Protein AF-0000000079922379 (afdb_homodimer)

Radius of gyration: 18.5 Å; Cα contacts (8 Å, |Δi|>4): 589; chains: 2; bounding box: 54×48×38 Å

Organism: NCBI:txid1123349

pLDDT: mean 88.27, std 16.01, range [45.06, 98.75]

Solvent-accessible surface area (backbone atoms only — not comparable to full-atom values): 14359 Å² total; per-residue (Å²): 123,46,80,43,69,42,80,42,67,69,64,50,51,76,78,48,62,38,62,43,98,82,68,41,60,33,65,49,88,68,63,52,48,42,53,56,48,48,51,21,48,48,46,13,50,45,44,50,73,76,46,84,70,80,59,58,59,72,42,20,34,31,39,38,39,36,20,26,52,52,89,82,67,73,52,61,70,43,32,52,58,42,53,41,52,4,48,28,69,45,50,46,32,89,46,53,68,28,47,37,37,38,37,39,40,73,46,76,28,64,88,65,23,18,32,36,40,36,43,32,41,46,89,46,31,46,76,49,73,47,80,42,74,47,128,122,46,80,41,71,42,82,42,68,68,63,50,53,75,79,49,62,37,62,44,98,82,68,42,60,35,65,50,86,68,63,52,50,42,54,56,46,48,51,23,48,50,46,12,50,44,44,50,72,76,47,84,70,80,58,59,58,72,42,21,34,30,40,39,39,34,20,26,53,52,89,82,68,70,51,61,70,43,32,51,59,43,52,42,51,3,48,28,68,45,50,47,33,89,45,53,67,28,48,37,39,39,37,39,40,74,46,77,28,63,88,66,23,18,32,36,39,36,42,32,41,46,88,46,30,43,76,48,73,47,80,41,76,47,129

Structure (mmCIF, N/CA/C/O backbone):
data_AF-0000000079922379-model_v1
#
loop_
_entity.id
_entity.type
_entity.pdbx_description
1 polymer 'Endodeoxyribonuclease RusA'
#
loop_
_atom_site.group_PDB
_atom_site.id
_atom_site.type_symbol
_atom_site.label_atom_id
_atom_site.label_alt_id
_atom_site.label_comp_id
_atom_site.label_asym_id
_atom_site.label_entity_id
_atom_site.label_seq_id
_atom_site.pdbx_PDB_ins_code
_atom_site.Cartn_x
_atom_site.Cartn_y
_atom_site.Cartn_z
_atom_site.occupancy
_atom_site.B_iso_or_equiv
_atom_site.auth_seq_id
_atom_site.auth_comp_id
_atom_site.auth_asym_id
_atom_site.auth_atom_id
_atom_site.pdbx_PDB_model_num
ATOM 1 N N . MET A 1 1 ? -11.711 -14.898 -9.094 1 85.44 1 MET A N 1
ATOM 2 C CA . MET A 1 1 ? -11.156 -14.633 -7.77 1 85.44 1 MET A CA 1
ATOM 3 C C . MET A 1 1 ? -10.055 -15.633 -7.434 1 85.44 1 MET A C 1
ATOM 5 O O . MET A 1 1 ? -10.203 -16.828 -7.676 1 85.44 1 MET A O 1
ATOM 9 N N . ILE A 1 2 ? -8.906 -15.133 -7.031 1 93.06 2 ILE A N 1
ATOM 10 C CA . ILE A 1 2 ? -7.797 -15.984 -6.613 1 93.06 2 ILE A CA 1
ATOM 11 C C . ILE A 1 2 ? -7.363 -15.609 -5.195 1 93.06 2 ILE A C 1
ATOM 13 O O . ILE A 1 2 ? -7.156 -14.43 -4.895 1 93.06 2 ILE A O 1
ATOM 17 N N . ILE A 1 3 ? -7.348 -16.656 -4.363 1 96.06 3 ILE A N 1
ATOM 18 C CA . ILE A 1 3 ? -6.832 -16.484 -3.012 1 96.06 3 ILE A CA 1
ATOM 19 C C . ILE A 1 3 ? -5.598 -17.359 -2.807 1 96.06 3 ILE A C 1
ATOM 21 O O . ILE A 1 3 ? -5.652 -18.578 -3.004 1 96.06 3 ILE A O 1
ATOM 25 N N . ILE A 1 4 ? -4.535 -16.75 -2.484 1 97.94 4 ILE A N 1
ATOM 26 C CA . ILE A 1 4 ? -3.256 -17.438 -2.324 1 97.94 4 ILE A CA 1
ATOM 27 C C . ILE A 1 4 ? -2.721 -17.203 -0.913 1 97.94 4 ILE A C 1
ATOM 29 O O . ILE A 1 4 ? -2.801 -16.094 -0.383 1 97.94 4 ILE A O 1
ATOM 33 N N . THR A 1 5 ? -2.164 -18.234 -0.337 1 98.44 5 THR A N 1
ATOM 34 C CA . THR A 1 5 ? -1.525 -18.109 0.969 1 98.44 5 THR A CA 1
ATOM 35 C C . THR A 1 5 ? -0.041 -18.453 0.876 1 98.44 5 THR A C 1
ATOM 37 O O . THR A 1 5 ? 0.333 -19.484 0.307 1 98.44 5 THR A O 1
ATOM 40 N N . ILE A 1 6 ? 0.784 -17.594 1.335 1 98.19 6 ILE A N 1
ATOM 41 C CA . ILE A 1 6 ? 2.225 -17.797 1.414 1 98.19 6 ILE A CA 1
ATOM 42 C C . ILE A 1 6 ? 2.646 -17.953 2.875 1 98.19 6 ILE A C 1
ATOM 44 O O . ILE A 1 6 ? 2.627 -16.969 3.631 1 98.19 6 ILE A O 1
ATOM 48 N N . PRO A 1 7 ? 3.074 -19.125 3.27 1 97.94 7 PRO A N 1
ATOM 49 C CA . PRO A 1 7 ? 3.459 -19.297 4.672 1 97.94 7 PRO A CA 1
ATOM 50 C C . PRO A 1 7 ? 4.734 -18.531 5.031 1 97.94 7 PRO A C 1
ATOM 52 O O . PRO A 1 7 ? 5.574 -18.281 4.164 1 97.94 7 PRO A O 1
ATOM 55 N N . GLY A 1 8 ? 4.855 -18.188 6.316 1 96.38 8 GLY A N 1
ATOM 56 C CA . GLY A 1 8 ? 6.059 -17.531 6.82 1 96.38 8 GLY A CA 1
ATOM 57 C C . GLY A 1 8 ? 5.859 -16.062 7.121 1 96.38 8 GLY A C 1
ATOM 58 O O . GLY A 1 8 ? 4.887 -15.461 6.672 1 96.38 8 GLY A O 1
ATOM 59 N N . ARG A 1 9 ? 6.777 -15.516 7.793 1 94.62 9 ARG A N 1
ATOM 60 C CA . ARG A 1 9 ? 6.727 -14.109 8.188 1 94.62 9 ARG A CA 1
ATOM 61 C C . ARG A 1 9 ? 6.777 -13.195 6.965 1 94.62 9 ARG A C 1
ATOM 63 O O . ARG A 1 9 ? 7.625 -13.375 6.086 1 94.62 9 ARG A O 1
ATOM 70 N N . PRO A 1 10 ? 5.832 -12.281 6.805 1 94.88 10 PRO A N 1
ATOM 71 C CA . PRO A 1 10 ? 5.965 -11.281 5.742 1 94.88 10 PRO A CA 1
ATOM 72 C C . PRO A 1 10 ? 7.312 -10.562 5.773 1 94.88 10 PRO A C 1
ATOM 74 O O . PRO A 1 10 ? 7.801 -10.203 6.848 1 94.88 10 PRO A O 1
ATOM 77 N N . ILE A 1 11 ? 7.906 -10.305 4.605 1 89.06 11 ILE A N 1
ATOM 78 C CA . ILE A 1 11 ? 9.242 -9.719 4.512 1 89.06 11 ILE A CA 1
ATOM 79 C C . ILE A 1 11 ? 9.18 -8.438 3.688 1 89.06 11 ILE A C 1
ATOM 81 O O . ILE A 1 11 ? 8.562 -8.398 2.623 1 89.06 11 ILE A O 1
ATOM 85 N N . SER A 1 12 ? 9.758 -7.32 4.234 1 83.62 12 SER A N 1
ATOM 86 C CA . SER A 1 12 ? 9.828 -6.047 3.521 1 83.62 12 SER A CA 1
ATOM 87 C C . SER A 1 12 ? 11.125 -5.922 2.734 1 83.62 12 SER A C 1
ATOM 89 O O . SER A 1 12 ? 12.109 -6.602 3.037 1 83.62 12 SER A O 1
ATOM 91 N N . LYS A 1 13 ? 11.102 -4.996 1.628 1 68.06 13 LYS A N 1
ATOM 92 C CA . LYS A 1 13 ? 12.281 -4.734 0.803 1 68.06 13 LYS A CA 1
ATOM 93 C C . LYS A 1 13 ? 13.391 -4.086 1.622 1 68.06 13 LYS A C 1
ATOM 95 O O . LYS A 1 13 ? 14.578 -4.332 1.376 1 68.06 13 LYS A O 1
ATOM 100 N N . SER A 1 14 ? 13.047 -3.076 2.42 1 57.06 14 SER A N 1
ATOM 101 C CA . SER A 1 14 ? 14.07 -2.311 3.117 1 57.06 14 SER A CA 1
ATOM 102 C C . SER A 1 14 ? 15.008 -3.225 3.895 1 57.06 14 SER A C 1
ATOM 104 O O . SER A 1 14 ? 16.156 -2.854 4.18 1 57.06 14 SER A O 1
ATOM 106 N N . ASN A 1 15 ? 14.516 -4.289 4.129 1 52.44 15 ASN A N 1
ATOM 107 C CA . ASN A 1 15 ? 15.375 -5.18 4.906 1 52.44 15 ASN A CA 1
ATOM 108 C C . ASN A 1 15 ? 16.516 -5.734 4.066 1 52.44 15 ASN A C 1
ATOM 110 O O . ASN A 1 15 ? 17.422 -6.387 4.59 1 52.44 15 ASN A O 1
ATOM 114 N N . PHE A 1 16 ? 16.547 -5.152 2.787 1 50.91 16 PHE A N 1
ATOM 115 C CA . PHE A 1 16 ? 17.578 -5.77 1.948 1 50.91 16 PHE A CA 1
ATOM 116 C C . PHE A 1 16 ? 18.625 -4.746 1.533 1 50.91 16 PHE A C 1
ATOM 118 O O . PHE A 1 16 ? 19.453 -5.023 0.671 1 50.91 16 PHE A O 1
ATOM 125 N N . LYS A 1 17 ? 18.484 -3.551 2.098 1 51.81 17 LYS A N 1
ATOM 126 C CA . LYS A 1 17 ? 19.438 -2.52 1.7 1 51.81 17 LYS A CA 1
ATOM 127 C C . LYS A 1 17 ? 20.75 -2.664 2.463 1 51.81 17 LYS A C 1
ATOM 129 O O . LYS A 1 17 ? 20.766 -3.082 3.623 1 51.81 17 LYS A O 1
ATOM 134 N N . LEU A 1 18 ? 21.859 -2.588 1.594 1 53.34 18 LEU A N 1
ATOM 135 C CA . LEU A 1 18 ? 23.203 -2.553 2.158 1 53.34 18 LEU A CA 1
ATOM 136 C C . LEU A 1 18 ? 23.719 -1.123 2.227 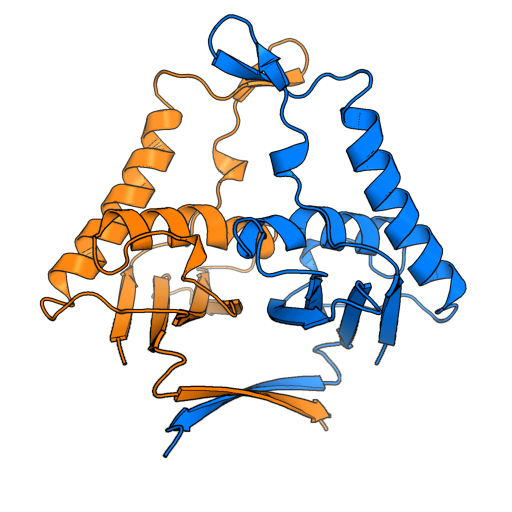1 53.34 18 LEU A C 1
ATOM 138 O O . LEU A 1 18 ? 23.344 -0.281 1.408 1 53.34 18 LEU A O 1
ATOM 142 N N . TYR A 1 19 ? 24.109 -0.715 3.338 1 54.62 19 TYR A N 1
ATOM 143 C CA . TYR A 1 19 ? 24.688 0.615 3.484 1 54.62 19 TYR A CA 1
ATOM 144 C C . TYR A 1 19 ? 26.203 0.569 3.324 1 54.62 19 TYR A C 1
ATOM 146 O O . TYR A 1 19 ? 26.859 -0.347 3.824 1 54.62 19 TYR A O 1
ATOM 154 N N . ASN A 1 20 ? 26.688 1.38 2.352 1 53.19 20 ASN A N 1
ATOM 155 C CA . ASN A 1 20 ? 28.125 1.462 2.238 1 53.19 20 ASN A CA 1
ATOM 156 C C . ASN A 1 20 ? 28.75 2.227 3.408 1 53.19 20 ASN A C 1
ATOM 158 O O . ASN A 1 20 ? 28.016 2.721 4.277 1 53.19 20 ASN A O 1
ATOM 162 N N . ILE A 1 21 ? 30.062 2.148 3.354 1 57.81 21 ILE A N 1
ATOM 163 C CA . ILE A 1 21 ? 30.844 2.719 4.441 1 57.81 21 ILE A CA 1
ATOM 164 C C . ILE A 1 21 ? 30.469 4.184 4.645 1 57.81 21 ILE A C 1
ATOM 166 O O . ILE A 1 21 ? 30.734 4.762 5.699 1 57.81 21 ILE A O 1
ATOM 170 N N . HIS A 1 22 ? 29.953 4.754 3.676 1 59.03 22 HIS A N 1
ATOM 171 C CA . HIS A 1 22 ? 29.625 6.172 3.787 1 59.03 22 HIS A CA 1
ATOM 172 C C . HIS A 1 22 ? 28.156 6.379 4.117 1 59.03 22 HIS A C 1
ATOM 174 O O . HIS A 1 22 ? 27.641 7.5 4.039 1 59.03 22 HIS A O 1
ATOM 180 N N . GLY A 1 23 ? 27.5 5.328 4.43 1 55.25 23 GLY A N 1
ATOM 181 C CA . GLY A 1 23 ? 26.125 5.418 4.898 1 55.25 23 GLY A CA 1
ATOM 182 C C . GLY A 1 23 ? 25.109 5.5 3.773 1 55.25 23 GLY A C 1
ATOM 183 O O . GLY A 1 23 ? 23.953 5.832 4 1 55.25 23 GLY A O 1
ATOM 184 N N . GLN A 1 24 ? 25.672 5.41 2.621 1 54.94 24 GLN A N 1
ATOM 185 C CA . GLN A 1 24 ? 24.797 5.422 1.462 1 54.94 24 GLN A CA 1
ATOM 186 C C . GLN A 1 24 ? 24.219 4.031 1.202 1 54.94 24 GLN A C 1
ATOM 188 O O . GLN A 1 24 ? 24.938 3.033 1.268 1 54.94 24 GLN A O 1
ATOM 193 N N . ALA A 1 25 ? 22.938 4.008 1.115 1 52.94 25 ALA A N 1
ATOM 194 C CA . ALA A 1 25 ? 22.281 2.73 0.851 1 52.94 25 ALA A CA 1
ATOM 195 C C . ALA A 1 25 ? 22.594 2.232 -0.558 1 52.94 25 ALA A C 1
ATOM 197 O O . ALA A 1 25 ? 22.594 3.014 -1.513 1 52.94 25 ALA A O 1
ATOM 198 N N . TRP A 1 26 ? 23.344 1.095 -0.75 1 53.62 26 TRP A N 1
ATOM 199 C CA . TRP A 1 26 ? 23.578 0.477 -2.049 1 53.62 26 TRP A CA 1
ATOM 200 C C . TRP A 1 26 ? 23.031 -0.947 -2.088 1 53.62 26 TRP A C 1
ATOM 202 O O . TRP A 1 26 ? 22.906 -1.598 -1.047 1 53.62 26 TRP A O 1
ATOM 212 N N . MET A 1 27 ? 22.297 -1.32 -3.166 1 52.41 27 MET A N 1
ATOM 213 C CA . MET A 1 27 ? 21.859 -2.697 -3.385 1 52.41 27 MET A CA 1
ATOM 214 C C . MET A 1 27 ? 22.922 -3.488 -4.145 1 52.41 27 MET A C 1
ATOM 216 O O . MET A 1 27 ? 23.281 -3.137 -5.27 1 52.41 27 MET A O 1
ATOM 220 N N . PRO A 1 28 ? 23.656 -4.34 -3.395 1 47.47 28 PRO A N 1
ATOM 221 C CA . PRO A 1 28 ? 24.672 -5.125 -4.102 1 47.47 28 PRO A CA 1
ATOM 222 C C . PRO A 1 28 ? 24.078 -5.984 -5.219 1 47.47 28 PRO A C 1
ATOM 224 O O . PRO A 1 28 ? 22.938 -6.441 -5.113 1 47.47 28 PRO A O 1
ATOM 227 N N . LYS A 1 29 ? 24.719 -5.859 -6.316 1 49.56 29 LYS A N 1
ATOM 228 C CA . LYS A 1 29 ? 24.359 -6.723 -7.438 1 49.56 29 LYS A CA 1
ATOM 229 C C . LYS A 1 29 ? 24.359 -8.195 -7.023 1 49.56 29 LYS A C 1
ATOM 231 O O . LYS A 1 29 ? 23.562 -8.984 -7.523 1 49.56 29 LYS A O 1
ATOM 236 N N . GLN A 1 30 ? 25.422 -8.453 -6.082 1 45.06 30 GLN A N 1
ATOM 237 C CA . GLN A 1 30 ? 25.656 -9.844 -5.691 1 45.06 30 GLN A CA 1
ATOM 238 C C . GLN A 1 30 ? 25.25 -10.078 -4.238 1 45.06 30 GLN A C 1
ATOM 240 O O . GLN A 1 30 ? 25.297 -9.164 -3.42 1 45.06 30 GLN A O 1
ATOM 245 N N . GLY A 1 31 ? 24.469 -11.125 -3.777 1 48.62 31 GLY A N 1
ATOM 246 C CA . GLY A 1 31 ? 24.109 -11.719 -2.5 1 48.62 31 GLY A CA 1
ATOM 247 C C . GLY A 1 31 ? 22.734 -11.281 -2.012 1 48.62 31 GLY A C 1
ATOM 248 O O . GLY A 1 31 ? 21.875 -12.117 -1.754 1 48.62 31 GLY A O 1
ATOM 249 N N . LYS A 1 32 ? 22.703 -9.984 -1.359 1 49.69 32 LYS A N 1
ATOM 250 C CA . LYS A 1 32 ? 21.422 -9.547 -0.812 1 49.69 32 LYS A CA 1
ATOM 251 C C . LYS A 1 32 ? 20.344 -9.484 -1.898 1 49.69 32 LYS A C 1
ATOM 253 O O . LYS A 1 32 ? 19.188 -9.805 -1.647 1 49.69 32 LYS A O 1
ATOM 258 N N . HIS A 1 33 ? 20.766 -9.055 -3.109 1 56.34 33 HIS A N 1
ATOM 259 C CA . HIS A 1 33 ? 19.938 -9.242 -4.297 1 56.34 33 HIS A CA 1
ATOM 260 C C . HIS A 1 33 ? 19.406 -10.672 -4.367 1 56.34 33 HIS A C 1
ATOM 262 O O . HIS A 1 33 ? 18.297 -10.898 -4.867 1 56.34 33 HIS A O 1
ATOM 268 N N . SER A 1 34 ? 20.125 -11.422 -3.438 1 66 34 SER A N 1
ATOM 269 C CA . SER A 1 34 ? 19.75 -12.836 -3.512 1 66 34 SER A CA 1
ATOM 270 C C . SER A 1 34 ? 18.516 -13.133 -2.668 1 66 34 SER A C 1
ATOM 272 O O . SER A 1 34 ? 17.641 -13.867 -3.096 1 66 34 SER A O 1
ATOM 274 N N . LYS A 1 35 ? 18.453 -12.359 -1.507 1 74.31 35 LYS A N 1
ATOM 275 C CA . LYS A 1 35 ? 17.328 -12.688 -0.638 1 74.31 35 LYS A CA 1
ATOM 276 C C . LYS A 1 35 ? 16.016 -12.133 -1.196 1 74.31 35 LYS A C 1
ATOM 278 O O . LYS A 1 35 ? 14.977 -12.789 -1.11 1 74.31 35 LYS A O 1
ATOM 283 N N . TYR A 1 36 ? 16.141 -10.984 -1.764 1 77.5 36 TYR A N 1
ATOM 284 C CA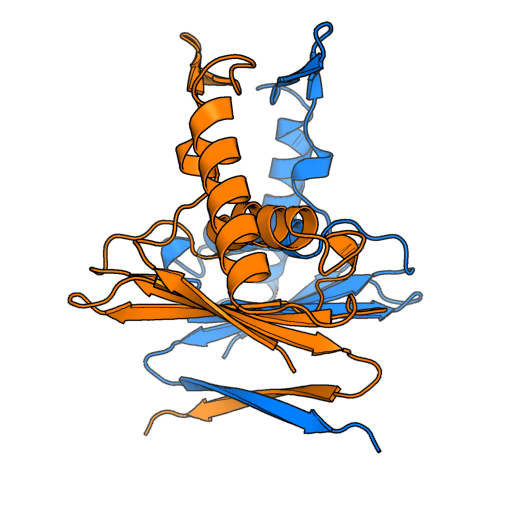 . TYR A 1 36 ? 14.969 -10.383 -2.4 1 77.5 36 TYR A CA 1
ATOM 285 C C . TYR A 1 36 ? 14.477 -11.25 -3.553 1 77.5 36 TYR A C 1
ATOM 287 O O . TYR A 1 36 ? 13.281 -11.547 -3.648 1 77.5 36 TYR A O 1
ATOM 295 N N . ILE A 1 37 ? 15.422 -11.672 -4.238 1 81.81 37 ILE A N 1
ATOM 296 C CA . ILE A 1 37 ? 15.086 -12.508 -5.387 1 81.81 37 ILE A CA 1
ATOM 297 C C . ILE A 1 37 ? 14.5 -13.836 -4.906 1 81.81 37 ILE A C 1
ATOM 299 O O . ILE A 1 37 ? 13.539 -14.336 -5.484 1 81.81 37 ILE A O 1
ATOM 303 N N . ALA A 1 38 ? 15.062 -14.297 -3.859 1 87.44 38 ALA A N 1
ATOM 304 C CA . ALA A 1 38 ? 14.57 -15.555 -3.309 1 87.44 38 ALA A CA 1
ATOM 305 C C . ALA A 1 38 ? 13.133 -15.406 -2.811 1 87.44 38 ALA A C 1
ATOM 307 O O . ALA A 1 38 ? 12.305 -16.297 -3.008 1 87.44 38 ALA A O 1
ATOM 308 N N . TYR A 1 39 ? 12.844 -14.289 -2.191 1 90.12 39 TYR A N 1
ATOM 309 C CA . TYR A 1 39 ? 11.5 -14.055 -1.67 1 90.12 39 TYR A CA 1
ATOM 310 C C . TYR A 1 39 ? 10.5 -13.898 -2.805 1 90.12 39 TYR A C 1
ATOM 312 O O . TYR A 1 39 ? 9.406 -14.469 -2.758 1 90.12 39 TYR A O 1
ATOM 320 N N . GLU A 1 40 ? 10.891 -13.203 -3.785 1 90.69 40 GLU A N 1
ATOM 321 C CA . GLU A 1 40 ? 10.055 -13.055 -4.973 1 90.69 40 GLU A CA 1
ATOM 322 C C . GLU A 1 40 ? 9.766 -14.406 -5.613 1 90.69 40 GLU A C 1
ATOM 324 O O . GLU A 1 40 ? 8.625 -14.695 -5.988 1 90.69 40 GLU A O 1
ATOM 329 N N . ASN A 1 41 ? 10.789 -15.203 -5.691 1 93.69 41 ASN A N 1
ATOM 330 C CA . ASN A 1 41 ? 10.625 -16.531 -6.27 1 93.69 41 ASN A CA 1
ATOM 331 C C . ASN A 1 41 ? 9.727 -17.422 -5.41 1 93.69 41 ASN A C 1
ATOM 333 O O . ASN A 1 41 ? 8.93 -18.203 -5.934 1 93.69 41 ASN A O 1
ATOM 337 N N . MET A 1 42 ? 9.914 -17.25 -4.164 1 95 42 MET A N 1
ATOM 338 C CA . MET A 1 42 ? 9.086 -18 -3.238 1 95 42 MET A CA 1
ATOM 339 C C . MET A 1 42 ? 7.609 -17.656 -3.422 1 95 42 MET A C 1
ATOM 341 O O . MET A 1 42 ? 6.77 -18.562 -3.543 1 95 42 MET A O 1
ATOM 345 N N . ILE A 1 43 ? 7.32 -16.422 -3.498 1 96.19 43 ILE A N 1
ATOM 346 C CA . ILE A 1 43 ? 5.949 -15.977 -3.699 1 96.19 43 ILE A CA 1
ATOM 347 C C . ILE A 1 43 ? 5.414 -16.516 -5.023 1 96.19 43 ILE A C 1
ATOM 349 O O . ILE A 1 43 ? 4.32 -17.094 -5.07 1 96.19 43 ILE A O 1
ATOM 353 N N . ALA A 1 44 ? 6.203 -16.359 -6.051 1 96.94 44 ALA A N 1
ATOM 354 C CA . ALA A 1 44 ? 5.805 -16.844 -7.363 1 96.94 44 ALA A CA 1
ATOM 355 C C . ALA A 1 44 ? 5.547 -18.359 -7.328 1 96.94 44 ALA A C 1
ATOM 357 O O . ALA A 1 44 ? 4.566 -18.828 -7.902 1 96.94 44 ALA A O 1
ATOM 358 N N . GLY A 1 45 ? 6.414 -19.078 -6.672 1 97.62 45 GLY A N 1
ATOM 359 C CA . GLY A 1 45 ? 6.258 -20.531 -6.562 1 97.62 45 GLY A CA 1
ATOM 360 C C . GLY A 1 45 ? 4.965 -20.938 -5.883 1 97.62 45 GLY A C 1
ATOM 361 O O . GLY A 1 45 ? 4.27 -21.844 -6.352 1 97.62 45 GLY A O 1
ATOM 362 N N . TYR A 1 46 ? 4.617 -20.297 -4.789 1 97.75 46 TYR A N 1
ATOM 363 C CA . TYR A 1 46 ? 3.385 -20.609 -4.078 1 97.75 46 TYR A CA 1
ATOM 364 C C . TYR A 1 46 ? 2.164 -20.281 -4.922 1 97.75 46 TYR A C 1
ATOM 366 O O . TYR A 1 46 ? 1.167 -21 -4.906 1 97.75 46 TYR A O 1
ATOM 374 N N . ILE A 1 47 ? 2.223 -19.188 -5.645 1 97.5 47 ILE A N 1
ATOM 375 C CA . ILE A 1 47 ? 1.115 -18.797 -6.512 1 97.5 47 ILE A CA 1
ATOM 376 C C . ILE A 1 47 ? 0.908 -19.859 -7.59 1 97.5 47 ILE A C 1
ATOM 378 O O . ILE A 1 47 ? -0.214 -20.328 -7.805 1 97.5 47 ILE A O 1
ATOM 382 N N . ASN A 1 48 ? 2.014 -20.297 -8.18 1 97.38 48 ASN A N 1
ATOM 383 C CA . ASN A 1 48 ? 1.921 -21.266 -9.266 1 97.38 48 ASN A CA 1
ATOM 384 C C . ASN A 1 48 ? 1.459 -22.625 -8.758 1 97.38 48 ASN A C 1
ATOM 386 O O . ASN A 1 48 ? 0.816 -23.391 -9.492 1 97.38 48 ASN A O 1
ATOM 390 N N . GLN A 1 49 ? 1.787 -22.938 -7.547 1 97.88 49 GLN A N 1
ATOM 391 C CA . GLN A 1 49 ? 1.336 -24.188 -6.945 1 97.88 49 GLN A CA 1
ATOM 392 C C . GLN A 1 49 ? -0.163 -24.141 -6.66 1 97.88 49 GLN A C 1
ATOM 394 O O . GLN A 1 49 ? -0.85 -25.156 -6.793 1 97.88 49 GLN A O 1
ATOM 399 N N . GLN A 1 50 ? -0.716 -23.016 -6.344 1 97.62 50 GLN A N 1
ATOM 400 C CA . GLN A 1 50 ? -2.08 -22.922 -5.832 1 97.62 50 GLN A CA 1
ATOM 401 C C . GLN A 1 50 ? -3.049 -22.484 -6.934 1 97.62 50 GLN A C 1
ATOM 403 O O . GLN A 1 50 ? -4.266 -22.625 -6.781 1 97.62 50 GLN A O 1
ATOM 408 N N . TYR A 1 51 ? -2.518 -21.984 -7.988 1 96.88 51 TYR A N 1
ATOM 409 C CA . TYR A 1 51 ? -3.359 -21.516 -9.086 1 96.88 51 TYR A CA 1
ATOM 410 C C . TYR A 1 51 ? -2.773 -21.922 -10.43 1 96.88 51 TYR A C 1
ATOM 412 O O . TYR A 1 51 ? -1.637 -21.562 -10.758 1 96.88 51 TYR A O 1
ATOM 420 N N . GLN A 1 52 ? -3.52 -22.562 -11.289 1 93.94 52 GLN A N 1
ATOM 421 C CA . GLN A 1 52 ? -3.074 -23.047 -12.594 1 93.94 52 GLN A CA 1
ATOM 422 C C . GLN A 1 52 ? -3.996 -22.547 -13.703 1 93.94 52 GLN A C 1
ATOM 424 O O . GLN A 1 52 ? -3.959 -23.062 -14.828 1 93.94 52 GLN A O 1
ATOM 429 N N . GLY A 1 53 ? -4.852 -21.625 -13.367 1 94.94 53 GLY A N 1
ATOM 430 C CA . GLY A 1 53 ? -5.77 -21.094 -14.359 1 94.94 53 GLY A CA 1
ATOM 431 C C . GLY A 1 53 ? -5.137 -20.031 -15.234 1 94.94 53 GLY A C 1
ATOM 432 O O . GLY A 1 53 ? -3.916 -19.859 -15.234 1 94.94 53 GLY A O 1
ATOM 433 N N . PRO A 1 54 ? -5.938 -19.422 -16.047 1 96 54 PRO A N 1
ATOM 434 C CA . PRO A 1 54 ? -5.43 -18.375 -16.938 1 96 54 PRO A CA 1
ATOM 435 C C . PRO A 1 54 ? -4.938 -17.141 -16.172 1 96 54 PRO A C 1
ATOM 437 O O . PRO A 1 54 ? -5.367 -16.906 -15.039 1 96 54 PRO A O 1
ATOM 440 N N . SER A 1 55 ? -4.066 -16.406 -16.797 1 96.88 55 SER A N 1
ATOM 441 C CA . SER A 1 55 ? -3.617 -15.141 -16.234 1 96.88 55 SER A CA 1
ATOM 442 C C . SER A 1 55 ? -4.77 -14.148 -16.109 1 96.88 55 SER A C 1
ATOM 444 O O . SER A 1 55 ? -5.758 -14.25 -16.844 1 96.88 55 SER A O 1
ATOM 446 N N . LEU A 1 56 ? -4.672 -13.312 -15.203 1 97.19 56 LEU A N 1
ATOM 447 C CA . LEU A 1 56 ? -5.668 -12.266 -14.984 1 97.19 56 LEU A CA 1
ATOM 448 C C . LEU A 1 56 ? -5.418 -11.078 -15.898 1 97.19 56 LEU A C 1
ATOM 450 O O . LEU A 1 56 ? -4.266 -10.766 -16.219 1 97.19 56 LEU A O 1
ATOM 454 N N . GLU A 1 57 ? -6.492 -10.469 -16.25 1 96.69 57 GLU A N 1
ATOM 455 C CA . GLU A 1 57 ? -6.387 -9.383 -17.219 1 96.69 57 GLU A CA 1
ATOM 456 C C . GLU A 1 57 ? -6.855 -8.062 -16.609 1 96.69 57 GLU A C 1
ATOM 458 O O . GLU A 1 57 ? -7.691 -8.047 -15.711 1 96.69 57 GLU A O 1
ATOM 463 N N . GLY A 1 58 ? -6.293 -6.891 -17.188 1 96.62 58 GLY A N 1
ATOM 464 C CA . GLY A 1 58 ? -6.711 -5.566 -16.766 1 96.62 58 GLY A CA 1
ATOM 465 C C . GLY A 1 58 ? -6.281 -5.23 -15.352 1 96.62 58 GLY A C 1
ATOM 466 O O . GLY A 1 58 ? -5.293 -5.766 -14.852 1 96.62 58 GLY A O 1
ATOM 467 N N . ASP A 1 59 ? -6.957 -4.254 -14.812 1 97.06 59 ASP A N 1
ATOM 468 C CA . ASP A 1 59 ? -6.699 -3.865 -13.43 1 97.06 59 ASP A CA 1
ATOM 469 C C . ASP A 1 59 ? -7.152 -4.953 -12.461 1 97.06 59 ASP A C 1
ATOM 471 O O . ASP A 1 59 ? -8.203 -5.566 -12.648 1 97.06 59 ASP A O 1
ATOM 475 N N . ILE A 1 60 ? -6.367 -5.156 -11.492 1 98.12 60 ILE A N 1
ATOM 476 C CA . ILE A 1 60 ? -6.613 -6.254 -10.562 1 98.12 60 ILE A CA 1
ATOM 477 C C . ILE A 1 60 ? -6.719 -5.711 -9.141 1 98.12 60 ILE A C 1
ATOM 479 O O . ILE A 1 60 ? -5.742 -5.199 -8.594 1 98.12 60 ILE A O 1
ATOM 483 N N . ILE A 1 61 ? -7.926 -5.816 -8.539 1 98.5 61 ILE A N 1
ATOM 484 C CA . ILE A 1 61 ? -8.078 -5.527 -7.117 1 98.5 61 ILE A CA 1
ATOM 485 C C . ILE A 1 61 ? -7.18 -6.457 -6.305 1 98.5 61 ILE A C 1
ATOM 487 O O . ILE A 1 61 ? -7.258 -7.68 -6.441 1 98.5 61 ILE A O 1
ATOM 491 N N . THR A 1 62 ? -6.328 -5.871 -5.52 1 98.56 62 THR A N 1
ATOM 492 C CA . THR A 1 62 ? -5.301 -6.621 -4.801 1 98.56 62 THR A CA 1
ATOM 493 C C . THR A 1 62 ? -5.434 -6.414 -3.295 1 98.56 62 THR A C 1
ATOM 495 O O . THR A 1 62 ? -5.207 -5.309 -2.793 1 98.56 62 THR A O 1
ATOM 498 N N . ILE A 1 63 ? -5.867 -7.461 -2.615 1 98.62 63 ILE A N 1
ATOM 499 C CA . ILE A 1 63 ? -5.957 -7.434 -1.159 1 98.62 63 ILE A CA 1
ATOM 500 C C . ILE A 1 63 ? -4.797 -8.219 -0.556 1 98.62 63 ILE A C 1
ATOM 502 O O . ILE A 1 63 ? -4.621 -9.406 -0.849 1 98.62 63 ILE A O 1
ATOM 506 N N . LEU A 1 64 ? -3.99 -7.566 0.184 1 98.56 64 LEU A N 1
ATOM 507 C CA . LEU A 1 64 ? -2.877 -8.188 0.892 1 98.56 64 LEU A CA 1
ATOM 508 C C . LEU A 1 64 ? -3.125 -8.195 2.396 1 98.56 64 LEU A C 1
ATOM 510 O O . LEU A 1 64 ? -3.27 -7.133 3.01 1 98.56 64 LEU A O 1
ATOM 514 N N . LYS A 1 65 ? -3.201 -9.32 2.939 1 98.62 65 LYS A N 1
ATOM 515 C CA . LYS A 1 65 ? -3.295 -9.492 4.387 1 98.62 65 LYS A CA 1
ATOM 516 C C . LYS A 1 65 ? -2.01 -10.086 4.953 1 98.62 65 LYS A C 1
ATOM 518 O O . LYS A 1 65 ? -1.646 -11.219 4.633 1 98.62 65 LYS A O 1
ATOM 523 N N . LEU A 1 66 ? -1.351 -9.344 5.75 1 98.44 66 LEU A N 1
ATOM 524 C CA . LEU A 1 66 ? -0.076 -9.75 6.328 1 98.44 66 LEU A CA 1
ATOM 525 C C . LEU A 1 66 ? -0.258 -10.203 7.773 1 98.44 66 LEU A C 1
ATOM 527 O O . LEU A 1 66 ? -0.714 -9.422 8.617 1 98.44 66 LEU A O 1
ATOM 531 N N . TYR A 1 67 ? 0.015 -11.406 8.07 1 98.56 67 TYR A N 1
ATOM 532 C CA . TYR A 1 67 ? -0.053 -11.969 9.414 1 98.56 67 TYR A CA 1
ATOM 533 C C . TYR A 1 67 ? 1.34 -12.117 10.016 1 98.56 67 TYR A C 1
ATOM 535 O O . TYR A 1 67 ? 2.107 -12.992 9.617 1 98.56 67 TYR A O 1
ATOM 543 N N . PHE A 1 68 ? 1.628 -11.305 11.008 1 97.94 68 PHE A N 1
ATOM 544 C CA . PHE A 1 68 ? 2.939 -11.281 11.641 1 97.94 68 PHE A CA 1
ATOM 545 C C . PHE A 1 68 ? 2.947 -12.156 12.891 1 97.94 68 PHE A C 1
ATOM 547 O O . PHE A 1 68 ? 1.908 -12.336 13.531 1 97.94 68 PHE A O 1
ATOM 554 N N . PRO A 1 69 ? 4.086 -12.734 13.281 1 97.5 69 PRO A N 1
ATOM 555 C CA . PRO A 1 69 ? 4.152 -13.555 14.492 1 97.5 69 PRO A CA 1
ATOM 556 C C . PRO A 1 69 ? 4.09 -12.727 15.773 1 97.5 69 PRO A C 1
ATOM 558 O O . PRO A 1 69 ? 3.775 -13.258 16.844 1 97.5 69 PRO A O 1
ATOM 561 N N . ASN A 1 70 ? 4.484 -11.438 15.68 1 95.62 70 ASN A N 1
ATOM 562 C CA . ASN A 1 70 ? 4.438 -10.508 16.797 1 95.62 70 ASN A CA 1
ATOM 563 C C . ASN A 1 70 ? 4.297 -9.062 16.328 1 95.62 70 ASN A C 1
ATOM 565 O O . ASN A 1 70 ? 4.227 -8.805 15.125 1 95.62 70 ASN A O 1
ATOM 569 N N . LYS A 1 71 ? 4.273 -8.172 17.234 1 91.31 71 LYS A N 1
ATOM 570 C CA . LYS A 1 71 ? 3.98 -6.773 16.938 1 91.31 71 LYS A CA 1
ATOM 571 C C . LYS A 1 71 ? 5.207 -6.066 16.359 1 91.31 71 LYS A C 1
ATOM 573 O O . LYS A 1 71 ? 5.141 -4.891 16 1 91.31 71 LYS A O 1
ATOM 578 N N . ARG A 1 72 ? 6.285 -6.828 16.344 1 89.81 72 ARG A N 1
ATOM 579 C CA . ARG A 1 72 ? 7.492 -6.242 15.773 1 89.81 72 ARG A CA 1
ATOM 580 C C . ARG A 1 72 ? 7.453 -6.289 14.25 1 89.81 72 ARG A C 1
ATOM 582 O O . ARG A 1 72 ? 7.77 -7.316 13.648 1 89.81 72 ARG A O 1
ATOM 589 N N . MET A 1 73 ? 7.008 -5.309 13.625 1 88.06 73 MET A N 1
ATOM 590 C CA . MET A 1 73 ? 6.938 -5.223 12.172 1 88.06 73 MET A CA 1
ATOM 591 C C . MET A 1 73 ? 7.422 -3.861 11.68 1 88.06 73 MET A C 1
ATOM 593 O O . MET A 1 73 ? 7.496 -2.908 12.453 1 88.06 73 MET A O 1
ATOM 597 N N . GLY A 1 74 ? 7.895 -3.82 10.461 1 85.31 74 GLY A N 1
ATOM 598 C CA . GLY A 1 74 ? 8.289 -2.57 9.828 1 85.31 74 GLY A CA 1
ATOM 599 C C . GLY A 1 74 ? 7.113 -1.743 9.352 1 85.31 74 GLY A C 1
ATOM 600 O O . GLY A 1 74 ? 5.969 -2.006 9.727 1 85.31 74 GLY A O 1
ATOM 601 N N . ASP A 1 75 ? 7.445 -0.72 8.594 1 87.94 75 ASP A N 1
ATOM 602 C CA . ASP A 1 75 ? 6.414 0.095 7.957 1 87.94 75 ASP A CA 1
ATOM 603 C C . ASP A 1 75 ? 5.57 -0.738 6.996 1 87.94 75 ASP A C 1
ATOM 605 O O . ASP A 1 75 ? 6.105 -1.407 6.113 1 87.94 75 ASP A O 1
ATOM 609 N N . LEU A 1 76 ? 4.297 -0.681 7.281 1 93.56 76 LEU A N 1
ATOM 610 C CA . LEU A 1 76 ? 3.412 -1.589 6.559 1 93.56 76 LEU A CA 1
ATOM 611 C C . LEU A 1 76 ? 3.518 -1.367 5.055 1 93.56 76 LEU A C 1
ATOM 613 O O . LEU A 1 76 ? 3.449 -2.32 4.277 1 93.56 76 LEU A O 1
ATOM 617 N N . HIS A 1 77 ? 3.705 -0.136 4.609 1 90.62 77 HIS A N 1
ATOM 618 C CA . HIS A 1 77 ? 3.699 0.199 3.189 1 90.62 77 HIS A CA 1
ATOM 619 C C . HIS A 1 77 ? 4.941 -0.338 2.492 1 90.62 77 HIS A C 1
ATOM 621 O O . HIS A 1 77 ? 5.027 -0.314 1.262 1 90.62 77 HIS A O 1
ATOM 627 N N . ASN A 1 78 ? 5.918 -0.95 3.17 1 87.19 78 ASN A N 1
ATOM 628 C CA . ASN A 1 78 ? 7.145 -1.491 2.592 1 87.19 78 ASN A CA 1
ATOM 629 C C . ASN A 1 78 ? 6.965 -2.939 2.15 1 87.19 78 ASN A C 1
ATOM 631 O O . ASN A 1 78 ? 7.801 -3.48 1.427 1 87.19 78 ASN A O 1
ATOM 635 N N . TYR A 1 79 ? 5.934 -3.553 2.482 1 92.5 79 TYR A N 1
ATOM 636 C CA . TYR A 1 79 ? 5.773 -4.984 2.26 1 92.5 79 TYR A CA 1
ATOM 637 C C . TYR A 1 79 ? 5.207 -5.262 0.871 1 92.5 79 TYR A C 1
ATOM 639 O O . TYR A 1 79 ? 5.605 -6.223 0.211 1 92.5 79 TYR A O 1
ATOM 647 N N . PRO A 1 80 ? 4.348 -4.398 0.298 1 94.19 80 PRO A N 1
ATOM 648 C CA . PRO A 1 80 ? 3.748 -4.719 -1 1 94.19 80 PRO A CA 1
ATOM 649 C C . PRO A 1 80 ? 4.781 -4.82 -2.119 1 94.19 80 PRO A C 1
ATOM 651 O O . PRO A 1 80 ? 4.586 -5.57 -3.078 1 94.19 80 PRO A O 1
ATOM 654 N N . LYS A 1 81 ? 5.859 -4.164 -2.057 1 86.5 81 LYS A N 1
ATOM 655 C CA . LYS A 1 81 ? 6.781 -4.129 -3.189 1 86.5 81 LYS A CA 1
ATOM 656 C C . LYS A 1 81 ? 7.258 -5.535 -3.551 1 86.5 81 LYS A C 1
ATOM 658 O O . LYS A 1 81 ? 7.086 -5.98 -4.688 1 86.5 81 LYS A O 1
ATOM 663 N N . SER A 1 82 ? 7.809 -6.25 -2.584 1 87.5 82 SER A N 1
ATOM 664 C CA . SER A 1 82 ? 8.312 -7.598 -2.836 1 87.5 82 SER A CA 1
ATOM 665 C C . SER A 1 82 ? 7.176 -8.547 -3.207 1 87.5 82 SER A C 1
ATOM 667 O O . SER A 1 82 ? 7.34 -9.406 -4.074 1 87.5 82 SER A O 1
ATOM 669 N N . ILE A 1 83 ? 6.043 -8.383 -2.596 1 95.62 83 ILE A N 1
ATOM 670 C CA . ILE A 1 83 ? 4.898 -9.25 -2.836 1 95.62 83 ILE A CA 1
ATOM 671 C C . ILE A 1 83 ? 4.383 -9.047 -4.258 1 95.62 83 ILE A C 1
ATOM 673 O O . ILE A 1 83 ? 4.145 -10.008 -4.988 1 95.62 83 ILE A O 1
ATOM 677 N N . CYS A 1 84 ? 4.281 -7.785 -4.645 1 95.38 84 CYS A N 1
ATOM 678 C CA . CYS A 1 84 ? 3.791 -7.453 -5.98 1 95.38 84 CYS A CA 1
ATOM 679 C C . CYS A 1 84 ? 4.754 -7.949 -7.051 1 95.38 84 CYS A C 1
ATOM 681 O O . CYS A 1 84 ? 4.324 -8.461 -8.086 1 95.38 84 CYS A O 1
ATOM 683 N N . ASP A 1 85 ? 6.059 -7.82 -6.77 1 92.19 85 ASP A N 1
ATOM 684 C CA . ASP A 1 85 ? 7.066 -8.352 -7.684 1 92.19 85 ASP A CA 1
ATOM 685 C C . ASP A 1 85 ? 6.93 -9.867 -7.82 1 92.19 85 ASP A C 1
ATOM 687 O O . ASP A 1 85 ? 7.074 -10.414 -8.914 1 92.19 85 ASP A O 1
ATOM 691 N N . GLY A 1 86 ? 6.641 -10.531 -6.746 1 94.81 86 GLY A N 1
ATOM 692 C CA . GLY A 1 86 ? 6.418 -11.961 -6.77 1 94.81 86 GLY A CA 1
ATOM 693 C C . GLY A 1 86 ? 5.176 -12.359 -7.547 1 94.81 86 GLY A C 1
ATOM 694 O O . GLY A 1 86 ? 5.191 -13.344 -8.289 1 94.81 86 GLY A O 1
ATOM 695 N N . ILE A 1 87 ? 4.137 -11.625 -7.371 1 97.56 87 ILE A N 1
ATOM 696 C CA . ILE A 1 87 ? 2.904 -11.867 -8.109 1 97.56 87 ILE A CA 1
ATOM 697 C C . ILE A 1 87 ? 3.174 -11.773 -9.609 1 97.56 87 ILE A C 1
ATOM 699 O O . ILE A 1 87 ? 2.77 -12.648 -10.375 1 97.56 87 ILE A O 1
ATOM 703 N N . GLU A 1 88 ? 3.875 -10.75 -10.031 1 96.88 88 GLU A N 1
ATOM 704 C CA . GLU A 1 88 ? 4.215 -10.586 -11.445 1 96.88 88 GLU A CA 1
ATOM 705 C C . GLU A 1 88 ? 5.09 -11.734 -11.938 1 96.88 88 GLU A C 1
ATOM 707 O O . GLU A 1 88 ? 4.848 -12.289 -13.016 1 96.88 88 GLU A O 1
ATOM 712 N N . LYS A 1 89 ? 6.047 -12.102 -11.172 1 96.38 89 LYS A N 1
ATOM 713 C CA . LYS A 1 89 ? 6.988 -13.156 -11.531 1 96.38 89 LYS A CA 1
ATOM 714 C C . LYS A 1 89 ? 6.27 -14.484 -11.734 1 96.38 89 LYS A C 1
ATOM 716 O O . LYS A 1 89 ? 6.715 -15.328 -12.516 1 96.38 89 LYS A O 1
ATOM 721 N N . SER A 1 90 ? 5.23 -14.734 -11.055 1 97.19 90 SER A N 1
ATOM 722 C CA . SER A 1 90 ? 4.477 -15.977 -11.164 1 97.19 90 SER A CA 1
ATOM 723 C C . SER A 1 90 ? 3.883 -16.141 -12.555 1 97.19 90 SER A C 1
ATOM 725 O O . SER A 1 90 ? 3.545 -17.25 -12.969 1 97.19 90 SER A O 1
ATOM 727 N N . GLY A 1 91 ? 3.602 -14.977 -13.156 1 97.19 91 GLY A N 1
ATOM 728 C CA . GLY A 1 91 ? 3.006 -15.016 -14.484 1 97.19 91 GLY A CA 1
ATOM 729 C C . GLY A 1 91 ? 1.495 -14.875 -14.461 1 97.19 91 GLY A C 1
ATOM 730 O O . GLY A 1 91 ? 0.855 -14.844 -15.516 1 97.19 91 GLY A O 1
ATOM 731 N N . ILE A 1 92 ? 0.953 -14.75 -13.305 1 97.44 92 ILE A N 1
ATOM 732 C CA . ILE A 1 92 ? -0.501 -14.68 -13.211 1 97.44 92 ILE A CA 1
ATOM 733 C C . ILE A 1 92 ? -0.984 -13.32 -13.727 1 97.44 92 ILE A C 1
ATOM 735 O O . ILE A 1 92 ? -2.164 -13.156 -14.047 1 97.44 92 ILE A O 1
ATOM 739 N N . ILE A 1 93 ? -0.121 -12.367 -13.719 1 97.31 93 ILE A N 1
ATOM 740 C CA . ILE A 1 93 ? -0.353 -11.062 -14.336 1 97.31 93 ILE A CA 1
ATOM 741 C C . ILE A 1 93 ? 0.797 -10.727 -15.281 1 97.31 93 ILE A C 1
ATOM 743 O O . ILE A 1 93 ? 1.845 -11.375 -15.25 1 97.31 93 ILE A O 1
ATOM 747 N N . LYS A 1 94 ? 0.594 -9.711 -16.094 1 96 94 LYS A N 1
ATOM 748 C CA . LYS A 1 94 ? 1.614 -9.305 -17.062 1 96 94 LYS A CA 1
ATOM 749 C C . LYS A 1 94 ? 2.59 -8.305 -16.438 1 96 94 LYS A C 1
ATOM 751 O O . LYS A 1 94 ? 3.793 -8.359 -16.703 1 96 94 LYS A O 1
ATOM 756 N N . ASN A 1 95 ? 2.082 -7.414 -15.648 1 95 95 ASN A N 1
ATOM 757 C CA . ASN A 1 95 ? 2.867 -6.348 -15.039 1 95 95 ASN A CA 1
ATOM 758 C C . ASN A 1 95 ? 2.246 -5.867 -13.734 1 95 95 ASN A C 1
ATOM 760 O O . ASN A 1 95 ? 1.022 -5.773 -13.617 1 95 95 ASN A O 1
ATOM 764 N N . ASP A 1 96 ? 3.133 -5.535 -12.781 1 93.06 96 ASP A N 1
ATOM 765 C CA . ASP A 1 96 ? 2.627 -5.191 -11.461 1 93.06 96 ASP A CA 1
ATOM 766 C C . ASP A 1 96 ? 1.817 -3.896 -11.5 1 93.06 96 ASP A C 1
ATOM 768 O O . ASP A 1 96 ? 1.095 -3.58 -10.547 1 93.06 96 ASP A O 1
ATOM 772 N N . LYS A 1 97 ? 1.801 -3.172 -12.703 1 93.56 97 LYS A N 1
ATOM 773 C CA . LYS A 1 97 ? 0.936 -2.008 -12.875 1 93.56 97 LYS A CA 1
ATOM 774 C C . LYS A 1 97 ? -0.537 -2.406 -12.828 1 93.56 97 LYS A C 1
ATOM 776 O O . LYS A 1 97 ? -1.405 -1.564 -12.594 1 93.56 97 LYS A O 1
ATOM 781 N N . GLN A 1 98 ? -0.814 -3.676 -13.078 1 96.69 98 GLN A N 1
ATOM 782 C CA . GLN A 1 98 ? -2.18 -4.191 -13.078 1 96.69 98 GLN A CA 1
ATOM 783 C C . GLN A 1 98 ? -2.738 -4.262 -11.656 1 96.69 98 GLN A C 1
ATOM 785 O O . GLN A 1 98 ? -3.953 -4.328 -11.469 1 96.69 98 GLN A O 1
ATOM 790 N N . LEU A 1 99 ? -1.815 -4.238 -10.68 1 97.56 99 LEU A N 1
ATOM 791 C CA . LEU A 1 99 ? -2.232 -4.465 -9.297 1 97.56 99 LEU A CA 1
ATOM 792 C C . LEU A 1 99 ? -2.748 -3.178 -8.664 1 97.56 99 LEU A C 1
ATOM 794 O O . LEU A 1 99 ? -2.021 -2.51 -7.926 1 97.56 99 LEU A O 1
ATOM 798 N N . LYS A 1 100 ? -4.055 -2.926 -8.898 1 96.75 100 LYS A N 1
ATOM 799 C CA . LYS A 1 100 ? -4.727 -1.734 -8.383 1 96.75 100 LYS A CA 1
ATOM 800 C C . LYS A 1 100 ? -6.242 -1.911 -8.391 1 96.75 100 LYS A C 1
ATOM 802 O O . LYS A 1 100 ? -6.793 -2.547 -9.289 1 96.75 100 LYS A O 1
ATOM 807 N N . PRO A 1 101 ? -6.852 -1.424 -7.316 1 97.06 101 PRO A N 1
ATOM 808 C CA . PRO A 1 101 ? -6.289 -0.836 -6.098 1 97.06 101 PRO A CA 1
ATOM 809 C C . PRO A 1 101 ? -5.594 -1.866 -5.211 1 97.06 101 PRO A C 1
ATOM 811 O O . PRO A 1 101 ? -5.668 -3.068 -5.48 1 97.06 101 PRO A O 1
ATOM 814 N N . VAL A 1 102 ? -4.855 -1.381 -4.254 1 97.44 102 VAL A N 1
ATOM 815 C CA . VAL A 1 102 ? -4.168 -2.234 -3.291 1 97.44 102 VAL A CA 1
ATOM 816 C C . VAL A 1 102 ? -4.684 -1.945 -1.883 1 97.44 102 VAL A C 1
ATOM 818 O O . VAL A 1 102 ? -4.605 -0.81 -1.409 1 97.44 102 VAL A O 1
ATOM 821 N N . LEU A 1 103 ? -5.289 -2.918 -1.23 1 98.38 103 LEU A N 1
ATOM 822 C CA . LEU A 1 103 ? -5.68 -2.83 0.172 1 98.38 103 LEU A CA 1
ATOM 823 C C . LEU A 1 103 ? -4.762 -3.674 1.047 1 98.38 103 LEU A C 1
ATOM 825 O O . LEU A 1 103 ? -4.637 -4.883 0.839 1 98.38 103 LEU A O 1
ATOM 829 N N . LEU A 1 104 ? -4.137 -3.055 1.963 1 98.25 104 LEU A N 1
ATOM 830 C CA . LEU A 1 104 ? -3.1 -3.668 2.787 1 98.25 104 LEU A CA 1
ATOM 831 C C . LEU A 1 104 ? -3.533 -3.727 4.25 1 98.25 104 LEU A C 1
ATOM 833 O O . LEU A 1 104 ? -3.76 -2.691 4.875 1 98.25 104 LEU A O 1
ATOM 837 N N . PHE A 1 105 ? -3.674 -4.938 4.746 1 98.19 105 PHE A N 1
ATOM 838 C CA . PHE A 1 105 ? -4.062 -5.172 6.133 1 98.19 105 PHE A CA 1
ATOM 839 C C . PHE A 1 105 ? -2.969 -5.926 6.883 1 98.19 105 PHE A C 1
ATOM 841 O O . PHE A 1 105 ? -2.207 -6.684 6.281 1 98.19 105 PHE A O 1
ATOM 848 N N . ASP A 1 106 ? -2.938 -5.688 8.164 1 97.56 106 ASP A N 1
ATOM 849 C CA . ASP A 1 106 ? -1.989 -6.422 8.992 1 97.56 106 ASP A CA 1
ATOM 850 C C . ASP A 1 106 ? -2.689 -7.055 10.195 1 97.56 106 ASP A C 1
ATOM 852 O O . ASP A 1 106 ? -3.648 -6.496 10.727 1 97.56 106 ASP A O 1
ATOM 856 N N . TYR A 1 107 ? -2.215 -8.172 10.562 1 97.62 107 TYR A N 1
ATOM 857 C CA . TYR A 1 107 ? -2.713 -8.945 11.695 1 97.62 107 TYR A CA 1
ATOM 858 C C . TYR A 1 107 ? -1.567 -9.609 12.453 1 97.62 107 TYR A C 1
ATOM 860 O O . TYR A 1 107 ? -0.445 -9.688 11.945 1 97.62 107 TYR A O 1
ATOM 868 N N . ILE A 1 108 ? -1.873 -9.977 13.711 1 97.56 108 ILE A N 1
ATOM 869 C CA . ILE A 1 108 ? -0.945 -10.773 14.5 1 97.56 108 ILE A CA 1
ATOM 870 C C . ILE A 1 108 ? -1.444 -12.219 14.57 1 97.56 108 ILE A C 1
ATOM 872 O O . ILE A 1 108 ? -2.592 -12.469 14.953 1 97.56 108 ILE A O 1
ATOM 876 N N . ASP A 1 109 ? -0.642 -13.141 14.125 1 98.38 109 ASP A N 1
ATOM 877 C CA . ASP A 1 109 ? -0.866 -14.578 14.25 1 98.38 109 ASP A CA 1
ATOM 878 C C . ASP A 1 109 ? 0.427 -15.305 14.609 1 98.38 109 ASP A C 1
ATOM 880 O O . ASP A 1 109 ? 1.169 -15.734 13.719 1 98.38 109 ASP A O 1
ATOM 884 N N . LYS A 1 110 ? 0.685 -15.414 15.906 1 97.62 110 LYS A N 1
ATOM 885 C CA . LYS A 1 110 ? 1.933 -15.977 16.422 1 97.62 110 LYS A CA 1
ATOM 886 C C . LYS A 1 110 ? 2.141 -17.406 15.922 1 97.62 110 LYS A C 1
ATOM 888 O O . LYS A 1 110 ? 3.262 -17.797 15.602 1 97.62 110 LYS A O 1
ATOM 893 N N . GLU A 1 111 ? 1.111 -18.141 15.797 1 98.38 111 GLU A N 1
ATOM 894 C CA . GLU A 1 111 ? 1.18 -19.578 15.5 1 98.38 111 GLU A CA 1
ATOM 895 C C . GLU A 1 111 ? 1.351 -19.828 14.008 1 98.38 111 GLU A C 1
ATOM 897 O O . GLU A 1 111 ? 2.037 -20.766 13.609 1 98.38 111 GLU A O 1
ATOM 902 N N . ASN A 1 112 ? 0.727 -18.984 13.172 1 98.31 112 ASN A N 1
ATOM 903 C CA . ASN A 1 112 ? 0.723 -19.219 11.727 1 98.31 112 ASN A CA 1
ATOM 904 C C . ASN A 1 112 ? 0.959 -17.922 10.953 1 98.31 112 ASN A C 1
ATOM 906 O O . ASN A 1 112 ? 0.078 -17.469 10.227 1 98.31 112 ASN A O 1
ATOM 910 N N . PRO A 1 113 ? 2.189 -17.328 11.055 1 98.5 113 PRO A N 1
ATOM 911 C CA . PRO A 1 113 ? 2.492 -16.172 10.211 1 98.5 113 PRO A CA 1
ATOM 912 C C . PRO A 1 113 ? 2.396 -16.5 8.719 1 98.5 113 PRO A C 1
ATOM 914 O O . PRO A 1 113 ? 2.762 -17.594 8.297 1 98.5 113 PRO A O 1
ATOM 917 N N . ARG A 1 114 ? 1.904 -15.602 7.93 1 98.62 114 ARG A N 1
ATOM 918 C CA . ARG A 1 114 ? 1.688 -15.844 6.508 1 98.62 114 ARG A CA 1
ATOM 919 C C . ARG A 1 114 ? 1.299 -14.562 5.785 1 98.62 114 ARG A C 1
ATOM 921 O O . ARG A 1 114 ? 0.987 -13.555 6.418 1 98.62 114 ARG A O 1
ATOM 928 N N . VAL A 1 115 ? 1.345 -14.625 4.527 1 98.44 115 VAL A N 1
ATOM 929 C CA . VAL A 1 115 ? 0.769 -13.625 3.639 1 98.44 115 VAL A CA 1
ATOM 930 C C . VAL A 1 115 ? -0.423 -14.219 2.891 1 98.44 115 VAL A C 1
ATOM 932 O O . VAL A 1 115 ? -0.33 -15.312 2.332 1 98.44 115 VAL A O 1
ATOM 935 N N . GLU A 1 116 ? -1.529 -13.555 3.012 1 98.75 116 GLU A N 1
ATOM 936 C CA . GLU A 1 116 ? -2.674 -13.914 2.176 1 98.75 116 GLU A CA 1
ATOM 937 C C . GLU A 1 116 ? -2.895 -12.883 1.075 1 98.75 116 GLU A C 1
ATOM 939 O O . GLU A 1 116 ? -2.92 -11.68 1.342 1 98.75 116 GLU A O 1
ATOM 944 N N . ILE A 1 117 ? -3.023 -13.375 -0.131 1 98.69 117 ILE A N 1
ATOM 945 C CA . ILE A 1 117 ? -3.205 -12.539 -1.312 1 98.69 117 ILE A CA 1
ATOM 946 C C . ILE A 1 117 ? -4.555 -12.844 -1.958 1 98.69 117 ILE A C 1
ATOM 948 O O . ILE A 1 117 ? -4.867 -14 -2.246 1 98.69 117 ILE A O 1
ATOM 952 N N . GLU A 1 118 ? -5.387 -11.812 -2.131 1 98.56 118 GLU A N 1
ATOM 953 C CA . GLU A 1 118 ? -6.598 -11.922 -2.936 1 98.56 118 GLU A CA 1
ATOM 954 C C . GLU A 1 118 ? -6.504 -11.07 -4.195 1 98.56 118 GLU A C 1
ATOM 956 O O . GLU A 1 118 ? -6.137 -9.898 -4.129 1 98.56 118 GLU A O 1
ATOM 961 N N . LEU A 1 119 ? -6.852 -11.664 -5.312 1 98.5 119 LEU A N 1
ATOM 962 C CA . LEU A 1 119 ? -6.824 -10.969 -6.594 1 98.5 119 LEU A CA 1
ATOM 963 C C . LEU A 1 119 ? -8.172 -11.07 -7.293 1 98.5 119 LEU A C 1
ATOM 965 O O . LEU A 1 119 ? -8.727 -12.164 -7.434 1 98.5 119 LEU A O 1
ATOM 969 N N . TYR A 1 120 ? -8.727 -9.906 -7.715 1 98.12 120 TYR A N 1
ATOM 970 C CA . TYR A 1 120 ? -10 -9.828 -8.43 1 98.12 120 TYR A CA 1
ATOM 971 C C . TYR A 1 120 ? -9.875 -8.953 -9.664 1 98.12 120 TYR A C 1
ATOM 973 O O . TYR A 1 120 ? -9.375 -7.828 -9.594 1 98.12 120 TYR A O 1
ATOM 981 N N . GLU A 1 121 ? -10.289 -9.477 -10.805 1 97.81 121 GLU A N 1
ATOM 982 C CA . GLU A 1 121 ? -10.305 -8.625 -11.992 1 97.81 121 GLU A CA 1
ATOM 983 C C . GLU A 1 121 ? -11.305 -7.484 -11.844 1 97.81 121 GLU A C 1
ATOM 985 O O . GLU A 1 121 ? -12.492 -7.723 -11.617 1 97.81 121 GLU A O 1
ATOM 990 N N . SER A 1 122 ? -10.844 -6.309 -12.023 1 97.12 122 SER A N 1
ATOM 991 C CA . SER A 1 122 ? -11.695 -5.141 -11.852 1 97.12 122 SER A CA 1
ATOM 992 C C . SER A 1 122 ? -12.812 -5.117 -12.891 1 97.12 122 SER A C 1
ATOM 994 O O . SER A 1 122 ? -13.805 -4.406 -12.727 1 97.12 122 SER A O 1
ATOM 996 N N . SER A 1 123 ? -12.664 -5.789 -14.023 1 96.88 123 SER A N 1
ATOM 997 C CA . SER A 1 123 ? -13.703 -5.895 -15.039 1 96.88 123 SER A CA 1
ATOM 998 C C . SER A 1 123 ? -14.891 -6.711 -14.531 1 96.88 123 SER A C 1
ATOM 1000 O O . SER A 1 123 ? -15.992 -6.617 -15.078 1 96.88 123 SER A O 1
ATOM 1002 N N . LYS A 1 124 ? -14.695 -7.523 -13.477 1 97.5 124 LYS A N 1
ATOM 1003 C CA . LYS A 1 124 ? -15.727 -8.438 -13 1 97.5 124 LYS A CA 1
ATOM 1004 C C . LYS A 1 124 ? -16.141 -8.109 -11.57 1 97.5 124 LYS A C 1
ATOM 1006 O O . LYS A 1 124 ? -17.219 -8.5 -11.125 1 97.5 124 LYS A O 1
ATOM 1011 N N . TYR A 1 125 ? -15.266 -7.371 -10.867 1 98 125 TYR A N 1
ATOM 1012 C CA . TYR A 1 125 ? -15.523 -7.102 -9.461 1 98 125 TYR A CA 1
ATOM 1013 C C . TYR A 1 125 ? -15.234 -5.645 -9.125 1 98 125 TYR A C 1
ATOM 1015 O O . TYR A 1 125 ? -14.477 -4.973 -9.828 1 98 125 TYR A O 1
ATOM 1023 N N . LYS A 1 126 ? -15.852 -5.176 -8.086 1 97.62 126 LYS A N 1
ATOM 1024 C CA . LYS A 1 126 ? -15.57 -3.869 -7.496 1 97.62 126 LYS A CA 1
ATOM 1025 C C . LYS A 1 126 ? -15.305 -3.984 -5.996 1 97.62 126 LYS A C 1
ATOM 1027 O O . LYS A 1 126 ? -15.875 -4.844 -5.324 1 97.62 126 LYS A O 1
ATOM 1032 N N . VAL A 1 127 ? -14.445 -3.152 -5.539 1 97.94 127 VAL A N 1
ATOM 1033 C CA . VAL A 1 127 ? -14.156 -3.143 -4.105 1 97.94 127 VAL A CA 1
ATOM 1034 C C . VAL A 1 127 ? -14.578 -1.807 -3.502 1 97.94 127 VAL A C 1
ATOM 1036 O O . VAL A 1 127 ? -14.406 -0.755 -4.121 1 97.94 127 VAL A O 1
ATOM 1039 N N . SER A 1 128 ? -15.18 -1.891 -2.402 1 97.5 128 SER A N 1
ATOM 1040 C CA . SER A 1 128 ? -15.5 -0.718 -1.597 1 97.5 128 SER A CA 1
ATOM 1041 C C . SER A 1 128 ? -15.062 -0.905 -0.148 1 97.5 128 SER A C 1
ATOM 1043 O O . SER A 1 128 ? -14.742 -2.02 0.27 1 97.5 128 SER A O 1
ATOM 1045 N N . TYR A 1 129 ? -14.844 0.209 0.535 1 97.88 129 TYR A N 1
ATOM 1046 C CA . TYR A 1 129 ? -14.531 0.12 1.958 1 97.88 129 TYR A CA 1
ATOM 1047 C C . TYR A 1 129 ? -15.586 0.832 2.793 1 97.88 129 TYR A C 1
ATOM 1049 O O . TYR A 1 129 ? -16.328 1.668 2.277 1 97.88 129 TYR A O 1
ATOM 1057 N N . LYS A 1 130 ? -15.688 0.44 3.975 1 97.38 130 LYS A N 1
ATOM 1058 C CA . LYS A 1 130 ? -16.594 1.051 4.945 1 97.38 130 LYS A CA 1
ATOM 1059 C C . LYS A 1 130 ? -15.867 1.355 6.254 1 97.38 130 LYS A C 1
ATOM 1061 O O . LYS A 1 130 ? -15.102 0.53 6.75 1 97.38 130 LYS A O 1
ATOM 1066 N N . ILE A 1 131 ? -16.016 2.592 6.719 1 97.75 131 ILE A N 1
ATOM 1067 C CA . ILE A 1 131 ? -15.523 2.99 8.031 1 97.75 131 ILE A CA 1
ATOM 1068 C C . ILE A 1 131 ? -16.656 2.996 9.039 1 97.75 131 ILE A C 1
ATOM 1070 O O . ILE A 1 131 ? -17.703 3.615 8.805 1 97.75 131 ILE A O 1
ATOM 1074 N N . GLU A 1 132 ? -16.469 2.295 10.062 1 97.5 132 GLU A N 1
ATOM 1075 C CA . GLU A 1 132 ? -17.469 2.242 11.117 1 97.5 132 GLU A CA 1
ATOM 1076 C C . GLU A 1 132 ? -16.891 2.635 12.469 1 97.5 132 GLU A C 1
ATOM 1078 O O . GLU A 1 132 ? -15.75 2.281 12.781 1 97.5 132 GLU A O 1
ATOM 1083 N N . LYS A 1 133 ? -17.688 3.406 13.344 1 95.81 133 LYS A N 1
ATOM 1084 C CA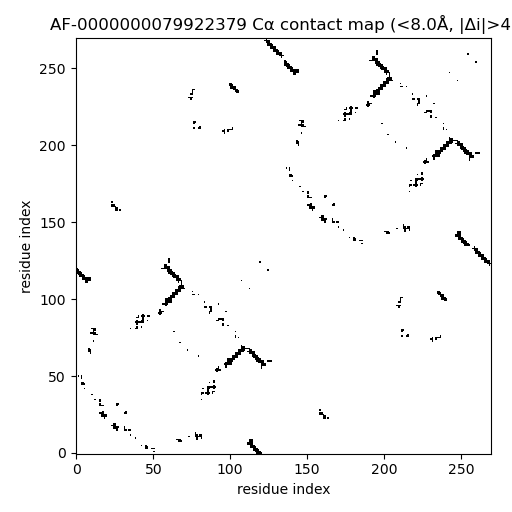 . LYS A 1 133 ? -17.266 3.717 14.703 1 95.81 133 LYS A CA 1
ATOM 1085 C C . LYS A 1 133 ? -17.281 2.473 15.586 1 95.81 133 LYS A C 1
ATOM 1087 O O . LYS A 1 133 ? -18.219 1.671 15.508 1 95.81 133 LYS A O 1
ATOM 1092 N N . THR A 1 134 ? -16.094 2.311 16.234 1 87.94 134 THR A N 1
ATOM 1093 C CA . THR A 1 134 ? -16.047 1.164 17.125 1 87.94 134 THR A CA 1
ATOM 1094 C C . THR A 1 134 ? -16.625 1.523 18.5 1 87.94 134 THR A C 1
ATOM 1096 O O . THR A 1 134 ? -16.469 2.654 18.969 1 87.94 134 THR A O 1
ATOM 1099 N N . GLY A 1 135 ? -17.922 1.415 18.969 1 66.5 135 GLY A N 1
ATOM 1100 C CA . GLY A 1 135 ? -18.594 1.677 20.234 1 66.5 135 GLY A CA 1
ATOM 1101 C C . GLY A 1 135 ? -17.656 1.756 21.422 1 66.5 135 GLY A C 1
ATOM 1102 O O . GLY A 1 135 ? -16.531 1.249 21.359 1 66.5 135 GLY A O 1
ATOM 1103 N N . MET B 1 1 ? -11.594 11.75 12.805 1 85.44 1 MET B N 1
ATOM 1104 C CA . MET B 1 1 ? -11.43 11.594 11.367 1 85.44 1 MET B CA 1
ATOM 1105 C C . MET B 1 1 ? -10.781 12.828 10.75 1 85.44 1 MET B C 1
ATOM 1107 O O . MET B 1 1 ? -11.133 13.953 11.086 1 85.44 1 MET B O 1
ATOM 1111 N N . ILE B 1 2 ? -9.734 12.617 9.969 1 93.06 2 ILE B N 1
ATOM 1112 C CA . ILE B 1 2 ? -9.062 13.703 9.266 1 93.06 2 ILE B CA 1
ATOM 1113 C C . ILE B 1 2 ? -9.016 13.398 7.77 1 93.06 2 ILE B C 1
ATOM 1115 O O . ILE B 1 2 ? -8.625 12.305 7.367 1 93.06 2 ILE B O 1
ATOM 1119 N N . ILE B 1 3 ? -9.531 14.391 7.031 1 96.12 3 ILE B N 1
ATOM 1120 C CA . ILE B 1 3 ? -9.445 14.289 5.578 1 96.12 3 ILE B CA 1
ATOM 1121 C C . ILE B 1 3 ? -8.594 15.438 5.031 1 96.12 3 ILE B C 1
ATOM 1123 O O . ILE B 1 3 ? -8.883 16.609 5.285 1 96.12 3 ILE B O 1
ATOM 1127 N N . ILE B 1 4 ? -7.574 15.102 4.363 1 98 4 ILE B N 1
ATOM 1128 C CA . ILE B 1 4 ? -6.621 16.062 3.834 1 98 4 ILE B CA 1
ATOM 1129 C C . ILE B 1 4 ? -6.527 15.922 2.316 1 98 4 ILE B C 1
ATOM 1131 O O . ILE B 1 4 ? -6.5 14.805 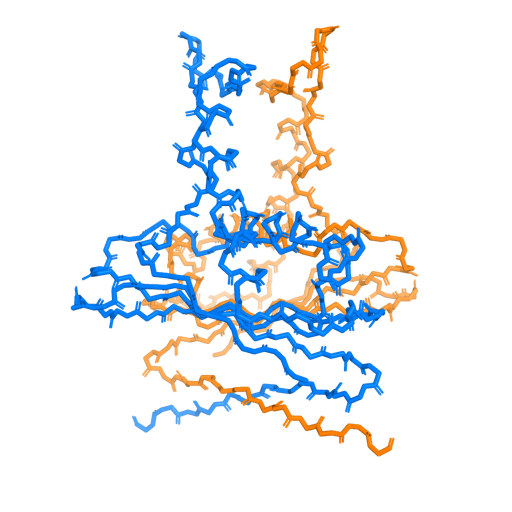1.793 1 98 4 ILE B O 1
ATOM 1135 N N . THR B 1 5 ? -6.449 17.031 1.643 1 98.5 5 THR B N 1
ATOM 1136 C CA . THR B 1 5 ? -6.25 17.031 0.198 1 98.5 5 THR B CA 1
ATOM 1137 C C . THR B 1 5 ? -4.941 17.719 -0.17 1 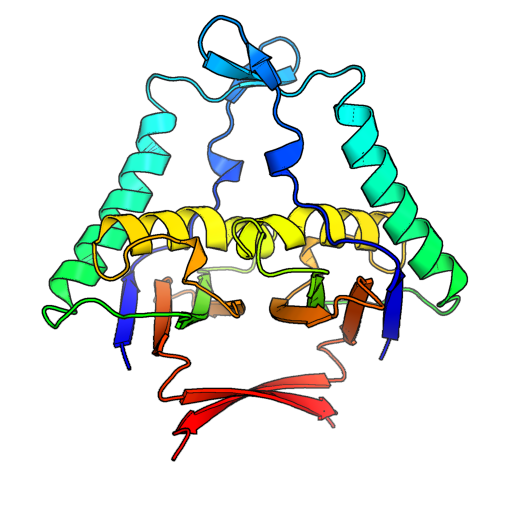98.5 5 THR B C 1
ATOM 1139 O O . THR B 1 5 ? -4.676 18.828 0.291 1 98.5 5 THR B O 1
ATOM 1142 N N . ILE B 1 6 ? -4.117 17.078 -0.907 1 98.19 6 ILE B N 1
ATOM 1143 C CA . ILE B 1 6 ? -2.873 17.625 -1.428 1 98.19 6 ILE B CA 1
ATOM 1144 C C . ILE B 1 6 ? -2.984 17.812 -2.939 1 98.19 6 ILE B C 1
ATOM 1146 O O . ILE B 1 6 ? -3.006 16.844 -3.691 1 98.19 6 ILE B O 1
ATOM 1150 N N . PRO B 1 7 ? -2.994 19.047 -3.387 1 98 7 PRO B N 1
ATOM 1151 C CA . PRO B 1 7 ? -3.127 19.266 -4.828 1 98 7 PRO B CA 1
ATOM 1152 C C . PRO B 1 7 ? -1.886 18.828 -5.605 1 98 7 PRO B C 1
ATOM 1154 O O . PRO B 1 7 ? -0.78 18.828 -5.059 1 98 7 PRO B O 1
ATOM 1157 N N . GLY B 1 8 ? -2.107 18.469 -6.891 1 96.44 8 GLY B N 1
ATOM 1158 C CA . GLY B 1 8 ? -1.006 18.109 -7.773 1 96.44 8 GLY B CA 1
ATOM 1159 C C . GLY B 1 8 ? -0.92 16.625 -8.062 1 96.44 8 GLY B C 1
ATOM 1160 O O . GLY B 1 8 ? -1.528 15.82 -7.359 1 96.44 8 GLY B O 1
ATOM 1161 N N . ARG B 1 9 ? -0.143 16.297 -9 1 94.69 9 ARG B N 1
ATOM 1162 C CA . ARG B 1 9 ? 0.032 14.906 -9.414 1 94.69 9 ARG B CA 1
ATOM 1163 C C . ARG B 1 9 ? 0.69 14.078 -8.312 1 94.69 9 ARG B C 1
ATOM 1165 O O . ARG B 1 9 ? 1.701 14.492 -7.742 1 94.69 9 ARG B O 1
ATOM 1172 N N . PRO B 1 10 ? 0.095 12.953 -7.906 1 95 10 PRO B N 1
ATOM 1173 C CA . PRO B 1 10 ? 0.8 12.055 -6.984 1 95 10 PRO B CA 1
ATOM 1174 C C . PRO B 1 10 ? 2.201 11.695 -7.473 1 95 10 PRO B C 1
ATOM 1176 O O . PRO B 1 10 ? 2.396 11.43 -8.664 1 95 10 PRO B O 1
ATOM 1179 N N . ILE B 1 11 ? 3.18 11.641 -6.555 1 89.12 11 ILE B N 1
ATOM 1180 C CA . ILE B 1 11 ? 4.574 11.406 -6.914 1 89.12 11 ILE B CA 1
ATOM 1181 C C . ILE B 1 11 ? 5.098 10.18 -6.176 1 89.12 11 ILE B C 1
ATOM 1183 O O . ILE B 1 11 ? 4.871 10.023 -4.973 1 89.12 11 ILE B O 1
ATOM 1187 N N . SER B 1 12 ? 5.73 9.203 -6.922 1 84 12 SER B N 1
ATOM 1188 C CA . SER B 1 12 ? 6.328 8.016 -6.324 1 84 12 SER B CA 1
ATOM 1189 C C . SER B 1 12 ? 7.801 8.242 -6 1 84 12 SER B C 1
ATOM 1191 O O . SER B 1 12 ? 8.438 9.133 -6.566 1 84 12 SER B O 1
ATOM 1193 N N . LYS B 1 13 ? 8.367 7.379 -4.988 1 67.81 13 LYS B N 1
ATOM 1194 C CA . LYS B 1 13 ? 9.773 7.449 -4.598 1 67.81 13 LYS B CA 1
ATOM 1195 C C . LYS B 1 13 ? 10.68 7.059 -5.758 1 67.81 13 LYS B C 1
ATOM 1197 O O . LYS B 1 13 ? 11.789 7.59 -5.891 1 67.81 13 LYS B O 1
ATOM 1202 N N . SER B 1 14 ? 10.359 5.945 -6.438 1 57.12 14 SER B N 1
ATOM 1203 C CA . SER B 1 14 ? 11.258 5.43 -7.461 1 57.12 14 SER B CA 1
ATOM 1204 C C . SER B 1 14 ? 11.656 6.52 -8.453 1 57.12 14 SER B C 1
ATOM 1206 O O . SER B 1 14 ? 12.695 6.426 -9.102 1 57.12 14 SER B O 1
ATOM 1208 N N . ASN B 1 15 ? 10.883 7.422 -8.484 1 52.34 15 ASN B N 1
ATOM 1209 C CA . ASN B 1 15 ? 11.203 8.461 -9.453 1 52.34 15 ASN B CA 1
ATOM 1210 C C . ASN B 1 15 ? 12.391 9.305 -8.992 1 52.34 15 ASN B C 1
ATOM 1212 O O . ASN B 1 15 ? 12.891 10.148 -9.742 1 52.34 15 ASN B O 1
ATOM 1216 N N . PHE B 1 16 ? 12.977 8.781 -7.816 1 50.16 16 PHE B N 1
ATOM 1217 C CA . PHE B 1 16 ? 14.031 9.656 -7.32 1 50.16 16 PHE B CA 1
ATOM 1218 C C . PHE B 1 16 ? 15.375 8.945 -7.32 1 50.16 16 PHE B C 1
ATOM 1220 O O . PHE B 1 16 ? 16.359 9.461 -6.785 1 50.16 16 PHE B O 1
ATOM 1227 N N . LYS B 1 17 ? 15.375 7.73 -7.855 1 50.91 17 LYS B N 1
ATOM 1228 C CA . LYS B 1 17 ? 16.625 6.984 -7.832 1 50.91 17 LYS B CA 1
ATOM 1229 C C . LYS B 1 17 ? 17.547 7.422 -8.969 1 50.91 17 LYS B C 1
ATOM 1231 O O . LYS B 1 17 ? 17.078 7.785 -10.047 1 50.91 17 LYS B O 1
ATOM 1236 N N . LEU B 1 18 ? 18.859 7.656 -8.484 1 53.03 18 LEU B N 1
ATOM 1237 C CA . LEU B 1 18 ? 19.922 7.938 -9.453 1 53.03 18 LEU B CA 1
ATOM 1238 C C . LEU B 1 18 ? 20.719 6.68 -9.75 1 53.03 18 LEU B C 1
ATOM 1240 O O . LEU B 1 18 ? 20.859 5.805 -8.898 1 53.03 18 LEU B O 1
ATOM 1244 N N . TYR B 1 19 ? 20.828 6.324 -10.953 1 54.25 19 TYR B N 1
ATOM 1245 C CA . TYR B 1 19 ? 21.641 5.184 -11.336 1 54.25 19 TYR B CA 1
ATOM 1246 C C . TYR B 1 19 ? 23.062 5.617 -11.68 1 54.25 19 TYR B C 1
ATOM 1248 O O . TYR B 1 19 ? 23.266 6.645 -12.336 1 54.25 19 TYR B O 1
ATOM 1256 N N . ASN B 1 20 ? 24.016 5.016 -10.945 1 52.81 20 ASN B N 1
ATOM 1257 C CA . ASN B 1 20 ? 25.391 5.312 -11.32 1 52.81 20 ASN B CA 1
ATOM 1258 C C . ASN B 1 20 ? 25.75 4.684 -12.664 1 52.81 20 ASN B C 1
ATOM 1260 O O . ASN B 1 20 ? 24.938 3.99 -13.273 1 52.81 20 ASN B O 1
ATOM 1264 N N . ILE B 1 21 ? 26.953 5.09 -13.055 1 57.56 21 ILE B N 1
ATOM 1265 C CA . ILE B 1 21 ? 27.453 4.695 -14.367 1 57.56 21 ILE B CA 1
ATOM 1266 C C . ILE B 1 21 ? 27.406 3.176 -14.5 1 57.56 21 ILE B C 1
ATOM 1268 O O . ILE B 1 21 ? 27.453 2.643 -15.609 1 57.56 21 ILE B O 1
ATOM 1272 N N . HIS B 1 22 ? 27.391 2.529 -13.438 1 59.44 22 HIS B N 1
ATOM 1273 C CA . HIS B 1 22 ? 27.438 1.071 -13.5 1 59.44 22 HIS B CA 1
ATOM 1274 C C . HIS B 1 22 ? 26.031 0.479 -13.336 1 59.44 22 HIS B C 1
ATOM 1276 O O . HIS B 1 22 ? 25.891 -0.731 -13.156 1 59.44 22 HIS B O 1
ATOM 1282 N N . GLY B 1 23 ? 25.078 1.307 -13.344 1 54.78 23 GLY B N 1
ATOM 1283 C CA . GLY B 1 23 ? 23.688 0.848 -13.336 1 54.78 23 GLY B CA 1
ATOM 1284 C C . GLY B 1 23 ? 23.172 0.564 -11.945 1 54.78 23 GLY B C 1
ATOM 1285 O O . GLY B 1 23 ? 22.109 -0.06 -11.789 1 54.78 23 GLY B O 1
ATOM 1286 N N . GLN B 1 24 ? 24.047 0.846 -11.047 1 55.09 24 GLN B N 1
ATOM 1287 C CA . GLN B 1 24 ? 23.625 0.662 -9.664 1 55.09 24 GLN B CA 1
ATOM 1288 C C . GLN B 1 24 ? 22.828 1.863 -9.172 1 55.09 24 GLN B C 1
ATOM 1290 O O . GLN B 1 24 ? 23.188 3.01 -9.43 1 55.09 24 GLN B O 1
ATOM 1295 N N . ALA B 1 25 ? 21.688 1.574 -8.695 1 52.53 25 ALA B N 1
ATOM 1296 C CA . ALA B 1 25 ? 20.844 2.65 -8.172 1 52.53 25 ALA B CA 1
ATOM 1297 C C . ALA B 1 25 ? 21.453 3.268 -6.918 1 52.53 25 ALA B C 1
ATOM 1299 O O . ALA B 1 25 ? 21.953 2.551 -6.047 1 52.53 25 ALA B O 1
ATOM 1300 N N . TRP B 1 26 ? 21.922 4.562 -6.934 1 53.31 26 TRP B N 1
ATOM 1301 C CA . TRP B 1 26 ? 22.391 5.277 -5.754 1 53.31 26 TRP B CA 1
ATOM 1302 C C . TRP B 1 26 ? 21.531 6.512 -5.48 1 53.31 26 TRP B C 1
ATOM 1304 O O . TRP B 1 26 ? 20.922 7.062 -6.395 1 53.31 26 TRP B O 1
ATOM 1314 N N . MET B 1 27 ? 21.094 6.727 -4.207 1 52.03 27 MET B N 1
ATOM 1315 C CA . MET B 1 27 ? 20.422 7.957 -3.803 1 52.03 27 MET B CA 1
ATOM 1316 C C . MET B 1 27 ? 21.438 9.023 -3.406 1 52.03 27 MET B C 1
ATOM 1318 O O . MET B 1 27 ? 22.219 8.82 -2.486 1 52.03 27 MET B O 1
ATOM 1322 N N . PRO B 1 28 ? 21.609 10.023 -4.305 1 47.56 28 PRO B N 1
ATOM 1323 C CA . PRO B 1 28 ? 22.562 11.07 -3.93 1 47.56 28 PRO B CA 1
ATOM 1324 C C . PRO B 1 28 ? 22.188 11.773 -2.629 1 47.56 28 PRO B C 1
ATOM 1326 O O . PRO B 1 28 ? 21 11.922 -2.326 1 47.56 28 PRO B O 1
ATOM 1329 N N . LYS B 1 29 ? 23.156 11.852 -1.815 1 49.41 29 LYS B N 1
ATOM 1330 C CA . LYS B 1 29 ? 22.969 12.625 -0.588 1 49.41 29 LYS B CA 1
ATOM 1331 C C . LYS B 1 29 ? 22.469 14.031 -0.893 1 49.41 29 LYS B C 1
ATOM 1333 O O . LYS B 1 29 ? 21.703 14.609 -0.113 1 49.41 29 LYS B O 1
ATOM 1338 N N . GLN B 1 30 ? 23.078 14.547 -2.088 1 45.12 30 GLN B N 1
ATOM 1339 C CA . GLN B 1 30 ? 22.812 15.938 -2.447 1 45.12 30 GLN B CA 1
ATOM 1340 C C . GLN B 1 30 ? 21.922 16.031 -3.678 1 45.12 30 GLN B C 1
ATOM 1342 O O . GLN B 1 30 ? 21.922 15.133 -4.527 1 45.12 30 GLN B O 1
ATOM 1347 N N . GLY B 1 31 ? 20.797 16.828 -3.832 1 48.69 31 GLY B N 1
ATOM 1348 C CA . GLY B 1 31 ? 19.906 17.266 -4.898 1 48.69 31 GLY B CA 1
ATOM 1349 C C . GLY B 1 31 ? 18.609 16.5 -4.957 1 48.69 31 GLY B C 1
ATOM 1350 O O . GLY B 1 31 ? 17.516 17.078 -4.891 1 48.69 31 GLY B O 1
ATOM 1351 N N . LYS B 1 32 ? 18.672 15.211 -5.613 1 49.5 32 LYS B N 1
ATOM 1352 C CA . LYS B 1 32 ? 17.438 14.445 -5.746 1 49.5 32 LYS B CA 1
ATOM 1353 C C . LYS B 1 32 ? 16.797 14.18 -4.383 1 49.5 32 LYS B C 1
ATOM 1355 O O . LYS B 1 32 ? 15.578 14.195 -4.246 1 49.5 32 LYS B O 1
ATOM 1360 N N . HIS B 1 33 ? 17.672 13.906 -3.391 1 56.28 33 HIS B N 1
ATOM 1361 C CA . HIS B 1 33 ? 17.25 13.945 -1.999 1 56.28 33 HIS B CA 1
ATOM 1362 C C . HIS B 1 33 ? 16.422 15.195 -1.709 1 56.28 33 HIS B C 1
ATOM 1364 O O . HIS B 1 33 ? 15.508 15.164 -0.878 1 56.28 33 HIS B O 1
ATOM 1370 N N . SER B 1 34 ? 16.578 16.062 -2.807 1 66.62 34 SER B N 1
ATOM 1371 C CA . SER B 1 34 ? 15.922 17.344 -2.559 1 66.62 34 SER B CA 1
ATOM 1372 C C . SER B 1 34 ? 14.445 17.281 -2.951 1 66.62 34 SER B C 1
ATOM 1374 O O . SER B 1 34 ? 13.594 17.797 -2.23 1 66.62 34 SER B O 1
ATOM 1376 N N . LYS B 1 35 ? 14.203 16.484 -4.066 1 74.31 35 LYS B N 1
ATOM 1377 C CA . LYS B 1 35 ? 12.812 16.5 -4.516 1 74.31 35 LYS B CA 1
ATOM 1378 C C . LYS B 1 35 ? 11.93 15.664 -3.59 1 74.31 35 LYS B C 1
ATOM 1380 O O . LYS B 1 35 ? 10.789 16.031 -3.309 1 74.31 35 LYS B O 1
ATOM 1385 N N . TYR B 1 36 ? 12.508 14.602 -3.143 1 78 36 TYR B N 1
ATOM 1386 C CA . TYR B 1 36 ? 11.797 13.758 -2.191 1 78 36 TYR B CA 1
ATOM 1387 C C . TYR B 1 36 ? 11.492 14.516 -0.904 1 78 36 TYR B C 1
ATOM 1389 O O . TYR B 1 36 ? 10.359 14.508 -0.419 1 78 36 TYR B O 1
ATOM 1397 N N . ILE B 1 37 ? 12.484 15.18 -0.546 1 82.25 37 ILE B N 1
ATOM 1398 C CA . ILE B 1 37 ? 12.336 15.953 0.683 1 82.25 37 ILE B CA 1
ATOM 1399 C C . ILE B 1 37 ? 11.32 17.078 0.473 1 82.25 37 ILE B C 1
ATOM 1401 O O . ILE B 1 37 ? 10.5 17.344 1.352 1 82.25 37 ILE B O 1
ATOM 1405 N N . ALA B 1 38 ? 11.383 17.625 -0.675 1 87.62 38 ALA B N 1
ATOM 1406 C CA . ALA B 1 38 ? 10.445 18.703 -0.983 1 87.62 38 ALA B CA 1
ATOM 1407 C C . ALA B 1 38 ? 9.008 18.188 -1.004 1 87.62 38 ALA B C 1
ATOM 1409 O O . ALA B 1 38 ? 8.102 18.844 -0.514 1 87.62 38 ALA B O 1
ATOM 1410 N N . TYR B 1 39 ? 8.828 17.016 -1.539 1 90.44 39 TYR B N 1
ATOM 1411 C CA . TYR B 1 39 ? 7.492 16.422 -1.614 1 90.44 39 TYR B CA 1
ATOM 1412 C C . TYR B 1 39 ? 6.973 16.078 -0.226 1 90.44 39 TYR B C 1
ATOM 1414 O O . TYR B 1 39 ? 5.82 16.359 0.103 1 90.44 39 TYR B O 1
ATOM 1422 N N . GLU B 1 40 ? 7.812 15.523 0.553 1 90.94 40 GLU B N 1
ATOM 1423 C CA . GLU B 1 40 ? 7.465 15.219 1.938 1 90.94 40 GLU B CA 1
ATOM 1424 C C . GLU B 1 40 ? 7.07 16.484 2.695 1 90.94 40 GLU B C 1
ATOM 1426 O O . GLU B 1 40 ? 6.078 16.5 3.426 1 90.94 40 GLU B O 1
ATOM 1431 N N . A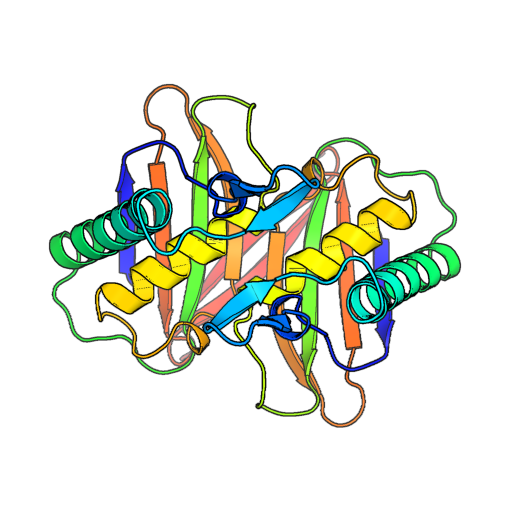SN B 1 41 ? 7.836 17.516 2.475 1 93.94 41 ASN B N 1
ATOM 1432 C CA . ASN B 1 41 ? 7.551 18.781 3.127 1 93.94 41 ASN B CA 1
ATOM 1433 C C . ASN B 1 41 ? 6.234 19.375 2.637 1 93.94 41 ASN B C 1
ATOM 1435 O O . ASN B 1 41 ? 5.484 19.969 3.422 1 93.94 41 ASN B O 1
ATOM 1439 N N . MET B 1 42 ? 6.051 19.219 1.385 1 95.19 42 MET B N 1
ATOM 1440 C CA . MET B 1 42 ? 4.805 19.719 0.808 1 95.19 42 MET B CA 1
ATOM 1441 C C . MET B 1 42 ? 3.6 19.031 1.436 1 95.19 42 MET B C 1
ATOM 1443 O O . MET B 1 42 ? 2.65 19.688 1.859 1 95.19 42 MET B O 1
ATOM 1447 N N . ILE B 1 43 ? 3.662 17.766 1.548 1 96.31 43 ILE B N 1
ATOM 1448 C CA . ILE B 1 43 ? 2.582 16.984 2.154 1 96.31 43 ILE B CA 1
ATOM 1449 C C . ILE B 1 43 ? 2.379 17.438 3.602 1 96.31 43 ILE B C 1
ATOM 1451 O O . ILE B 1 43 ? 1.255 17.719 4.016 1 96.31 43 ILE B O 1
ATOM 1455 N N . ALA B 1 44 ? 3.469 17.516 4.324 1 97.06 44 ALA B N 1
ATOM 1456 C CA . ALA B 1 44 ? 3.402 17.953 5.719 1 97.06 44 ALA B CA 1
ATOM 1457 C C . ALA B 1 44 ? 2.779 19.344 5.832 1 97.06 44 ALA B C 1
ATOM 1459 O O . ALA B 1 44 ? 1.945 19.578 6.703 1 97.06 44 ALA B O 1
ATOM 1460 N N . GLY B 1 45 ? 3.18 20.234 4.957 1 97.69 45 GLY B N 1
ATOM 1461 C CA . GLY B 1 45 ? 2.645 21.578 4.961 1 97.69 45 GLY B CA 1
ATOM 1462 C C . GLY B 1 45 ? 1.144 21.641 4.75 1 97.69 45 GLY B C 1
ATO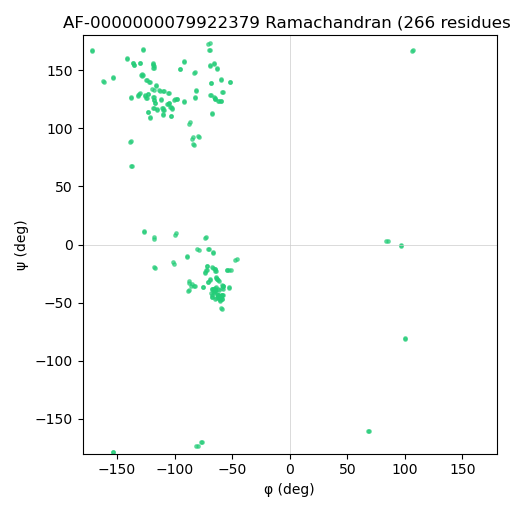M 1463 O O . GLY B 1 45 ? 0.434 22.359 5.453 1 97.69 45 GLY B O 1
ATOM 1464 N N . TYR B 1 46 ? 0.643 20.891 3.797 1 97.81 46 TYR B N 1
ATOM 1465 C CA . TYR B 1 46 ? -0.791 20.859 3.529 1 97.81 46 TYR B CA 1
ATOM 1466 C C . TYR B 1 46 ? -1.556 20.266 4.703 1 97.81 46 TYR B C 1
ATOM 1468 O O . TYR B 1 46 ? -2.652 20.719 5.035 1 97.81 46 TYR B O 1
ATOM 1476 N N . ILE B 1 47 ? -0.999 19.25 5.32 1 97.56 47 ILE B N 1
ATOM 1477 C CA . ILE B 1 47 ? -1.642 18.625 6.48 1 97.56 47 ILE B CA 1
ATOM 1478 C C . ILE B 1 47 ? -1.753 19.656 7.609 1 97.56 47 ILE B C 1
ATOM 1480 O O . ILE B 1 47 ? -2.826 19.828 8.188 1 97.56 47 ILE B O 1
ATOM 1484 N N . ASN B 1 48 ? -0.667 20.375 7.84 1 97.44 48 ASN B N 1
ATOM 1485 C CA . ASN B 1 48 ? -0.649 21.328 8.938 1 97.44 48 ASN B CA 1
ATOM 1486 C C . ASN B 1 48 ? -1.568 22.516 8.656 1 97.44 48 ASN B C 1
ATOM 1488 O O . ASN B 1 48 ? -2.107 23.125 9.586 1 97.44 48 ASN B O 1
ATOM 1492 N N . GLN B 1 49 ? -1.725 22.844 7.418 1 97.94 49 GLN B N 1
ATOM 1493 C CA . GLN B 1 49 ? -2.639 23.922 7.039 1 97.94 49 GLN B CA 1
ATOM 1494 C C . GLN B 1 49 ? -4.09 23.5 7.246 1 97.94 49 GLN B C 1
ATOM 1496 O O . GLN B 1 49 ? -4.93 24.328 7.629 1 97.94 49 GLN B O 1
ATOM 1501 N N . GLN B 1 50 ? -4.41 22.25 7.078 1 97.69 50 GLN B N 1
ATOM 1502 C CA . GLN B 1 50 ? -5.797 21.797 7.02 1 97.69 50 GLN B CA 1
ATOM 1503 C C . GLN B 1 50 ? -6.23 21.188 8.352 1 97.69 50 GLN B C 1
ATOM 1505 O O . GLN B 1 50 ? -7.426 21 8.594 1 97.69 50 GLN B O 1
ATOM 1510 N N . TYR B 1 51 ? -5.285 20.859 9.164 1 96.94 51 TYR B N 1
ATOM 1511 C CA . TYR B 1 51 ? -5.594 20.25 10.445 1 96.94 51 TYR B CA 1
ATOM 1512 C C . TYR B 1 51 ? -4.73 20.828 11.555 1 96.94 51 TYR B C 1
ATOM 1514 O O . TYR B 1 51 ? -3.502 20.781 11.484 1 96.94 51 TYR B O 1
ATOM 1522 N N . GLN B 1 52 ? -5.309 21.312 12.625 1 94 52 GLN B N 1
ATOM 1523 C CA . GLN B 1 52 ? -4.605 21.938 13.734 1 94 52 GLN B CA 1
ATOM 1524 C C . GLN B 1 52 ? -4.973 21.281 15.062 1 94 52 GLN B C 1
ATOM 1526 O O . GLN B 1 52 ? -4.703 21.828 16.141 1 94 52 GLN B O 1
ATOM 1531 N N . GLY B 1 53 ? -5.637 20.172 14.984 1 94.94 53 GLY B N 1
ATOM 1532 C CA . GLY B 1 53 ? -6.027 19.453 16.188 1 94.94 53 GLY B CA 1
ATOM 1533 C C . GLY B 1 53 ? -4.906 18.625 16.781 1 94.94 53 GLY B C 1
ATOM 1534 O O . GLY B 1 53 ? -3.748 18.766 16.391 1 94.94 53 GLY B O 1
ATOM 1535 N N . PRO B 1 54 ? -5.242 17.875 17.766 1 96 54 PRO B N 1
ATOM 1536 C CA . PRO B 1 54 ? -4.238 17.016 18.406 1 96 54 PRO B CA 1
ATOM 1537 C C . PRO B 1 54 ? -3.723 15.922 17.469 1 96 54 PRO B C 1
ATOM 1539 O O . PRO B 1 54 ? -4.414 15.539 16.516 1 96 54 PRO B O 1
ATOM 1542 N N . SER B 1 55 ? -2.537 15.453 17.75 1 96.88 55 SER B N 1
ATOM 1543 C CA . SER B 1 55 ? -1.99 14.312 17.016 1 96.88 55 SER B CA 1
ATOM 1544 C C . SER B 1 55 ? -2.834 13.062 17.234 1 96.88 55 SER B C 1
ATOM 1546 O O . SER B 1 55 ? -3.539 12.945 18.234 1 96.88 55 SER B O 1
ATOM 1548 N N . LEU B 1 56 ? -2.83 12.242 16.297 1 97.25 56 LEU B N 1
ATOM 1549 C CA . LEU B 1 56 ? -3.549 10.977 16.359 1 97.25 56 LEU B CA 1
ATOM 1550 C C . LEU B 1 56 ? -2.727 9.922 17.109 1 97.25 56 LEU B C 1
ATOM 1552 O O . LEU B 1 56 ? -1.496 9.93 17.031 1 97.25 56 LEU B O 1
ATOM 1556 N N . GLU B 1 57 ? -3.453 9.078 17.75 1 96.69 57 GLU B N 1
ATOM 1557 C CA . GLU B 1 57 ? -2.777 8.094 18.594 1 96.69 57 GLU B CA 1
ATOM 1558 C C . GLU B 1 57 ? -3.066 6.672 18.109 1 96.69 57 GLU B C 1
ATOM 1560 O O . GLU B 1 57 ? -4.109 6.414 17.516 1 96.69 57 GLU B O 1
ATOM 1565 N N . GLY B 1 58 ? -2.072 5.707 18.438 1 96.56 58 GLY B N 1
ATOM 1566 C CA . GLY B 1 58 ? -2.254 4.301 18.109 1 96.56 58 GLY B CA 1
ATOM 1567 C C . GLY B 1 58 ? -2.221 4.027 16.625 1 96.56 58 GLY B C 1
ATOM 1568 O O . GLY B 1 58 ? -1.606 4.777 15.859 1 96.56 58 GLY B O 1
ATOM 1569 N N . ASP B 1 59 ? -2.764 2.896 16.281 1 97.06 59 ASP B N 1
ATOM 1570 C CA . ASP B 1 59 ? -2.863 2.529 14.875 1 97.06 59 ASP B CA 1
ATOM 1571 C C . ASP B 1 59 ? -3.857 3.426 14.141 1 97.06 59 ASP B C 1
ATOM 1573 O O . ASP B 1 59 ? -4.914 3.758 14.68 1 97.06 59 ASP B O 1
ATOM 1577 N N . ILE B 1 60 ? -3.5 3.785 12.984 1 98.12 60 ILE B N 1
ATOM 1578 C CA . ILE B 1 60 ? -4.297 4.746 12.227 1 98.12 60 ILE B CA 1
ATOM 1579 C C . ILE B 1 60 ? -4.707 4.133 10.891 1 98.12 60 ILE B C 1
ATOM 1581 O O . ILE B 1 60 ? -3.859 3.855 10.039 1 98.12 60 ILE B O 1
ATOM 1585 N N . ILE B 1 61 ? -6.027 3.914 10.711 1 98.5 61 ILE B N 1
ATOM 1586 C CA . ILE B 1 61 ? -6.547 3.539 9.398 1 98.5 61 ILE B CA 1
ATOM 1587 C C . ILE B 1 61 ? -6.219 4.629 8.383 1 98.5 61 ILE B C 1
ATOM 1589 O O . ILE B 1 61 ? -6.566 5.797 8.578 1 98.5 61 ILE B O 1
ATOM 1593 N N . THR B 1 62 ? -5.547 4.238 7.344 1 98.56 62 THR B N 1
ATOM 1594 C CA . THR B 1 62 ? -5.027 5.195 6.371 1 98.56 62 THR B CA 1
ATOM 1595 C C . THR B 1 62 ? -5.574 4.898 4.977 1 98.56 62 THR B C 1
ATOM 1597 O O . THR B 1 62 ? -5.254 3.867 4.383 1 98.56 62 THR B O 1
ATOM 1600 N N . ILE B 1 63 ? -6.441 5.781 4.52 1 98.62 63 ILE B N 1
ATOM 1601 C CA . ILE B 1 63 ? -6.977 5.672 3.166 1 98.62 63 ILE B CA 1
ATOM 1602 C C . ILE B 1 63 ? -6.301 6.699 2.258 1 98.62 63 ILE B C 1
ATOM 1604 O O . ILE B 1 63 ? -6.344 7.902 2.531 1 98.62 63 ILE B O 1
ATOM 1608 N N . LEU B 1 64 ? -5.637 6.23 1.271 1 98.56 64 LEU B N 1
ATOM 1609 C CA . LEU B 1 64 ? -4.996 7.078 0.274 1 98.56 64 LEU B CA 1
ATOM 1610 C C . LEU B 1 64 ? -5.699 6.965 -1.074 1 98.56 64 LEU B C 1
ATOM 1612 O O . LEU B 1 64 ? -5.762 5.879 -1.654 1 98.56 64 LEU B O 1
ATOM 1616 N N . LYS B 1 65 ? -6.23 8.031 -1.506 1 98.62 65 LYS B N 1
ATOM 1617 C CA . LYS B 1 65 ? -6.82 8.117 -2.84 1 98.62 65 LYS B CA 1
ATOM 1618 C C . LYS B 1 65 ? -5.969 8.992 -3.76 1 98.62 65 LYS B C 1
ATOM 1620 O O . LYS B 1 65 ? -5.82 10.188 -3.521 1 98.62 65 LYS B O 1
ATOM 1625 N N . LEU B 1 66 ? -5.43 8.383 -4.77 1 98.44 66 LEU B N 1
ATOM 1626 C CA . LEU B 1 66 ? -4.547 9.07 -5.707 1 98.44 66 LEU B CA 1
ATOM 1627 C C . LEU B 1 66 ? -5.285 9.406 -7 1 98.44 66 LEU B C 1
ATOM 1629 O O . LEU B 1 66 ? -5.773 8.508 -7.688 1 98.44 66 LEU B O 1
ATOM 1633 N N . TYR B 1 67 ? -5.43 10.633 -7.309 1 98.56 67 TYR B N 1
ATOM 1634 C CA . TYR B 1 67 ? -6.055 11.102 -8.539 1 98.56 67 TYR B CA 1
ATOM 1635 C C . TYR B 1 67 ? -5.004 11.562 -9.539 1 98.56 67 TYR B C 1
ATOM 1637 O O . TYR B 1 67 ? -4.398 12.625 -9.367 1 98.56 67 TYR B O 1
ATOM 1645 N N . PHE B 1 68 ? -4.848 10.805 -10.602 1 97.94 68 PHE B N 1
ATOM 1646 C CA . PHE B 1 68 ? -3.844 11.086 -11.625 1 97.94 68 PHE B CA 1
ATOM 1647 C C . PHE B 1 68 ? -4.449 11.883 -12.773 1 97.94 68 PHE B C 1
ATOM 1649 O O . PHE B 1 68 ? -5.648 11.781 -13.047 1 97.94 68 PHE B O 1
ATOM 1656 N N . PRO B 1 69 ? -3.676 12.703 -13.477 1 97.56 69 PRO B N 1
ATOM 1657 C CA . PRO B 1 69 ? -4.203 13.469 -14.609 1 97.56 69 PRO B CA 1
ATOM 1658 C C . PRO B 1 69 ? -4.461 12.609 -15.836 1 97.56 69 PRO B C 1
ATOM 1660 O O . PRO B 1 69 ? -5.211 13.008 -16.734 1 97.56 69 PRO B O 1
ATOM 1663 N N . ASN B 1 70 ? -3.758 11.461 -15.93 1 95.62 70 ASN B N 1
ATOM 1664 C CA . ASN B 1 70 ? -3.926 10.5 -17.016 1 95.62 70 ASN B CA 1
ATOM 1665 C C . ASN B 1 70 ? -3.541 9.094 -16.578 1 95.62 70 ASN B C 1
ATOM 1667 O O . ASN B 1 70 ? -3.162 8.875 -15.43 1 95.62 70 ASN B O 1
ATOM 1671 N N . LYS B 1 71 ? -3.621 8.188 -17.469 1 91.5 71 LYS B N 1
ATOM 1672 C CA . LYS B 1 71 ? -3.445 6.777 -17.141 1 91.5 71 LYS B CA 1
ATOM 1673 C C . LYS B 1 71 ? -1.966 6.418 -17.031 1 91.5 71 LYS B C 1
ATOM 1675 O O . LYS B 1 71 ? -1.619 5.273 -16.734 1 91.5 71 LYS B O 1
ATOM 1680 N N . ARG B 1 72 ? -1.165 7.422 -17.328 1 90 72 ARG B N 1
ATOM 1681 C CA . ARG B 1 72 ? 0.268 7.18 -17.188 1 90 72 ARG B CA 1
ATOM 1682 C C . ARG B 1 72 ? 0.71 7.273 -15.734 1 90 72 ARG B C 1
ATOM 1684 O O . ARG B 1 72 ? 0.945 8.367 -15.227 1 90 72 ARG B O 1
ATOM 1691 N N . MET B 1 73 ? 0.734 6.234 -15.047 1 88.31 73 MET B N 1
ATOM 1692 C CA . MET B 1 73 ? 1.158 6.191 -13.648 1 88.31 73 MET B CA 1
ATOM 1693 C C . MET B 1 73 ? 2.09 5.012 -13.398 1 88.31 73 MET B C 1
ATOM 1695 O O . MET B 1 73 ? 2.141 4.074 -14.195 1 88.31 73 MET B O 1
ATOM 1699 N N . GLY B 1 74 ? 2.924 5.133 -12.391 1 85.75 74 GLY B N 1
ATOM 1700 C CA . GLY B 1 74 ? 3.793 4.043 -11.977 1 85.75 74 GLY B CA 1
ATOM 1701 C C . GLY B 1 74 ? 3.07 2.971 -11.188 1 85.75 74 GLY B C 1
ATOM 1702 O O . GLY B 1 74 ? 1.838 2.926 -11.172 1 85.75 74 GLY B O 1
ATOM 1703 N N . ASP B 1 75 ? 3.873 2.088 -10.617 1 88.31 75 ASP B N 1
ATOM 1704 C CA . ASP B 1 75 ? 3.326 1.065 -9.734 1 88.31 75 ASP B CA 1
ATOM 1705 C C . ASP B 1 75 ? 2.652 1.698 -8.516 1 88.31 75 ASP B C 1
ATOM 1707 O O . ASP B 1 75 ? 3.262 2.508 -7.812 1 88.31 75 ASP B O 1
ATOM 1711 N N . LEU B 1 76 ? 1.403 1.329 -8.383 1 93.69 76 LEU B N 1
ATOM 1712 C CA . LEU B 1 76 ? 0.599 2.021 -7.383 1 93.69 76 LEU B CA 1
ATOM 1713 C C . LEU B 1 76 ? 1.222 1.889 -5.996 1 93.69 76 LEU B C 1
ATOM 1715 O O . LEU B 1 76 ? 1.177 2.828 -5.199 1 93.69 76 LEU B O 1
ATOM 1719 N N . HIS B 1 77 ? 1.831 0.75 -5.68 1 90.88 77 HIS B N 1
ATOM 1720 C CA . HIS B 1 77 ? 2.352 0.479 -4.348 1 90.88 77 HIS B CA 1
ATOM 1721 C C . HIS B 1 77 ? 3.58 1.334 -4.051 1 90.88 77 HIS B C 1
ATOM 1723 O O . HIS B 1 77 ? 4.047 1.38 -2.91 1 90.88 77 HIS B O 1
ATOM 1729 N N . ASN B 1 78 ? 4.109 2.145 -4.977 1 87.5 78 ASN B N 1
ATOM 1730 C CA . ASN B 1 78 ? 5.285 2.99 -4.793 1 87.5 78 ASN B CA 1
ATOM 1731 C C . ASN B 1 78 ? 4.906 4.367 -4.262 1 87.5 78 ASN B C 1
ATOM 1733 O O . ASN B 1 78 ? 5.77 5.129 -3.826 1 87.5 78 ASN B O 1
ATOM 1737 N N . TYR B 1 79 ? 3.701 4.695 -4.219 1 92.56 79 TYR B N 1
ATOM 1738 C CA . TYR B 1 79 ? 3.273 6.051 -3.902 1 92.56 79 TYR B CA 1
ATOM 1739 C C . TYR B 1 79 ? 3.129 6.238 -2.396 1 92.56 79 TYR B C 1
ATOM 1741 O O . TYR B 1 79 ? 3.451 7.305 -1.864 1 92.56 79 TYR B O 1
ATOM 1749 N N . PRO B 1 80 ? 2.76 5.215 -1.605 1 94.19 80 PRO B N 1
ATOM 1750 C CA . PRO B 1 80 ? 2.537 5.434 -0.174 1 94.19 80 PRO B CA 1
ATOM 1751 C C . PRO B 1 80 ? 3.807 5.848 0.565 1 94.19 80 PRO B C 1
ATOM 1753 O O . PRO B 1 80 ? 3.738 6.574 1.558 1 94.19 80 PRO B O 1
ATOM 1756 N N . LYS B 1 81 ? 4.941 5.473 0.159 1 86.69 81 LYS B N 1
ATOM 1757 C CA . LYS B 1 81 ? 6.145 5.719 0.949 1 86.69 81 LYS B CA 1
ATOM 1758 C C . LYS B 1 81 ? 6.34 7.215 1.196 1 86.69 81 LYS B C 1
ATOM 1760 O O . LYS B 1 81 ? 6.414 7.652 2.346 1 86.69 81 LYS B O 1
ATOM 1765 N N . SER B 1 82 ? 6.375 8 0.125 1 87.56 82 SER B N 1
ATOM 1766 C CA . SER B 1 82 ? 6.578 9.438 0.264 1 87.56 82 SER B CA 1
ATOM 1767 C C . SER B 1 82 ? 5.422 10.094 1.01 1 87.56 82 SER B C 1
ATOM 1769 O O . SER B 1 82 ? 5.625 11 1.815 1 87.56 82 SER B O 1
ATOM 1771 N N . ILE B 1 83 ? 4.234 9.625 0.776 1 95.69 83 ILE B N 1
ATOM 1772 C CA . ILE B 1 83 ? 3.045 10.188 1.399 1 95.69 83 ILE B CA 1
ATOM 1773 C C . ILE B 1 83 ? 3.07 9.914 2.902 1 95.69 83 ILE B C 1
ATOM 1775 O O . ILE B 1 83 ? 2.844 10.828 3.707 1 95.69 83 ILE B O 1
ATOM 1779 N N . CYS B 1 84 ? 3.41 8.688 3.25 1 95.38 84 CYS B N 1
ATOM 1780 C CA . CYS B 1 84 ? 3.465 8.297 4.656 1 95.38 84 CYS B CA 1
ATOM 1781 C C . CYS B 1 84 ? 4.562 9.055 5.391 1 95.38 84 CYS B C 1
ATOM 1783 O O . CYS B 1 84 ? 4.371 9.492 6.527 1 95.38 84 CYS B O 1
ATOM 1785 N N . ASP B 1 85 ? 5.699 9.25 4.703 1 92.12 85 ASP B N 1
ATOM 1786 C CA . ASP B 1 85 ? 6.773 10.055 5.277 1 92.12 85 ASP B CA 1
ATOM 1787 C C . ASP B 1 85 ? 6.324 11.492 5.508 1 92.12 85 ASP B C 1
ATOM 1789 O O . ASP B 1 85 ? 6.664 12.102 6.523 1 92.12 85 ASP B O 1
ATOM 1793 N N . GLY B 1 86 ? 5.555 12.008 4.609 1 94.81 86 GLY B N 1
ATOM 1794 C CA . GLY B 1 86 ? 5.004 13.344 4.762 1 94.81 86 GLY B CA 1
ATOM 1795 C C . GLY B 1 86 ? 4.012 13.461 5.906 1 94.81 86 GLY B C 1
ATOM 1796 O O . GLY B 1 86 ? 4.02 14.445 6.645 1 94.81 86 GLY B O 1
ATOM 1797 N N . ILE B 1 87 ? 3.193 12.484 6.043 1 97.56 87 ILE B N 1
ATOM 1798 C CA . ILE B 1 87 ? 2.236 12.445 7.145 1 97.56 87 ILE B CA 1
ATOM 1799 C C . ILE B 1 87 ? 2.982 12.484 8.477 1 97.56 87 ILE B C 1
ATOM 1801 O O . ILE B 1 87 ? 2.637 13.258 9.367 1 97.56 87 ILE B O 1
ATOM 1805 N N . GLU B 1 88 ? 4.008 11.68 8.609 1 96.81 88 GLU B N 1
ATOM 1806 C CA . GLU B 1 88 ? 4.809 11.664 9.828 1 96.81 88 GLU B CA 1
ATOM 1807 C C . GLU B 1 88 ? 5.48 13.016 10.062 1 96.81 88 GLU B C 1
ATOM 1809 O O . GLU B 1 88 ? 5.465 13.531 11.18 1 96.81 88 GLU B O 1
ATOM 1814 N N . LYS B 1 89 ? 6.012 13.57 9.039 1 96.38 89 LYS B N 1
ATOM 1815 C CA . LYS B 1 89 ? 6.73 14.836 9.133 1 96.38 89 LYS B CA 1
ATOM 1816 C C . LYS B 1 89 ? 5.809 15.961 9.602 1 96.38 89 LYS B C 1
ATOM 1818 O O . LYS B 1 89 ? 6.254 16.906 10.242 1 96.38 89 LYS B O 1
ATOM 1823 N N . SER B 1 90 ? 4.578 15.914 9.297 1 97.25 90 SER B N 1
ATOM 1824 C CA . SER B 1 90 ? 3.615 16.938 9.695 1 97.25 90 SER B CA 1
ATOM 1825 C C . SER B 1 90 ? 3.475 17 11.211 1 97.25 90 SER B C 1
ATOM 1827 O O . SER B 1 90 ? 3.025 18.016 11.758 1 97.25 90 SER B O 1
ATOM 1829 N N . GLY B 1 91 ? 3.701 15.828 11.828 1 97.19 91 GLY B N 1
ATOM 1830 C CA . GLY B 1 91 ? 3.568 15.773 13.273 1 97.19 91 GLY B CA 1
ATOM 1831 C C . GLY B 1 91 ? 2.213 15.258 13.734 1 97.19 91 GLY B C 1
ATOM 1832 O O . GLY B 1 91 ? 1.973 15.109 14.93 1 97.19 91 GLY B O 1
ATOM 1833 N N . ILE B 1 92 ? 1.379 14.969 12.805 1 97.44 92 ILE B N 1
ATOM 1834 C CA . ILE B 1 92 ? 0.036 14.531 13.18 1 97.44 92 ILE B CA 1
ATOM 1835 C C . ILE B 1 92 ? 0.091 13.125 13.766 1 97.44 92 ILE B C 1
ATOM 1837 O O . ILE B 1 92 ? -0.848 12.68 14.43 1 97.44 92 ILE B O 1
ATOM 1841 N N . ILE B 1 93 ? 1.128 12.406 13.438 1 97.31 93 ILE B N 1
ATOM 1842 C CA . ILE B 1 93 ? 1.432 11.117 14.039 1 97.31 93 ILE B CA 1
ATOM 1843 C C . ILE B 1 93 ? 2.867 11.117 14.562 1 97.31 93 ILE B C 1
ATOM 1845 O O . ILE B 1 93 ? 3.656 12 14.227 1 97.31 93 ILE B O 1
ATOM 1849 N N . LYS B 1 94 ? 3.191 10.109 15.344 1 95.94 94 LYS B N 1
ATOM 1850 C CA . LYS B 1 94 ? 4.527 10.008 15.922 1 95.94 94 LYS B CA 1
ATOM 1851 C C . LYS B 1 94 ? 5.477 9.266 14.984 1 95.94 94 LYS B C 1
ATOM 1853 O O . LYS B 1 94 ? 6.648 9.633 14.867 1 95.94 94 LYS B O 1
ATOM 1858 N N . ASN B 1 95 ? 4.988 8.242 14.359 1 94.88 95 ASN B N 1
ATOM 1859 C CA . ASN B 1 95 ? 5.785 7.383 13.492 1 94.88 95 ASN B CA 1
ATOM 1860 C C . ASN B 1 95 ? 4.926 6.715 12.422 1 94.88 95 ASN B C 1
ATOM 1862 O O . ASN B 1 95 ? 3.793 6.312 12.695 1 94.88 95 ASN B O 1
ATOM 1866 N N . ASP B 1 96 ? 5.523 6.57 11.227 1 92.88 96 ASP B N 1
ATOM 1867 C CA . ASP B 1 96 ? 4.73 6.062 10.117 1 92.88 96 ASP B CA 1
ATOM 1868 C C . ASP B 1 96 ? 4.32 4.609 10.352 1 92.88 96 ASP B C 1
ATOM 1870 O O . ASP B 1 96 ? 3.436 4.09 9.664 1 92.88 96 ASP B O 1
ATOM 1874 N N . LYS B 1 97 ? 4.867 3.945 11.469 1 93.44 97 LYS B N 1
ATOM 1875 C CA . LYS B 1 97 ? 4.418 2.609 11.852 1 93.44 97 LYS B CA 1
ATOM 1876 C C . LYS B 1 97 ? 2.957 2.627 12.297 1 93.44 97 LYS B C 1
ATOM 1878 O O . LYS B 1 97 ? 2.295 1.587 12.312 1 93.44 97 LYS B O 1
ATOM 1883 N N . GLN B 1 98 ? 2.465 3.803 12.68 1 96.62 98 GLN B N 1
ATOM 1884 C CA . GLN B 1 98 ? 1.086 3.959 13.133 1 96.62 98 GLN B CA 1
ATOM 1885 C C . GLN B 1 98 ? 0.108 3.834 11.969 1 96.62 98 GLN B C 1
ATOM 1887 O O . GLN B 1 98 ? -1.083 3.592 12.172 1 96.62 98 GLN B O 1
ATOM 1892 N N . LEU B 1 99 ? 0.643 3.994 10.742 1 97.5 99 LEU B N 1
ATOM 1893 C CA . LEU B 1 99 ? -0.232 4.059 9.578 1 97.5 99 LEU B CA 1
ATOM 1894 C C . LEU B 1 99 ? -0.583 2.658 9.086 1 97.5 99 LEU B C 1
ATOM 1896 O O . LEU B 1 99 ? 0.015 2.166 8.125 1 97.5 99 LEU B O 1
ATOM 1900 N N . LYS B 1 100 ? -1.646 2.113 9.703 1 96.75 100 LYS B N 1
ATOM 1901 C CA . LYS B 1 100 ? -2.123 0.772 9.375 1 96.75 100 LYS B CA 1
ATOM 1902 C C . LYS B 1 100 ? -3.551 0.561 9.875 1 96.75 100 LYS B C 1
ATOM 1904 O O . LYS B 1 100 ? -3.928 1.065 10.93 1 96.75 100 LYS B O 1
ATOM 1909 N N . PRO B 1 101 ? -4.328 -0.122 9.039 1 96.94 101 PRO B N 1
ATOM 1910 C CA . PRO B 1 101 ? -4.055 -0.596 7.68 1 96.94 101 PRO B CA 1
ATOM 1911 C C . PRO B 1 101 ? -3.961 0.542 6.664 1 96.94 101 PRO B C 1
ATOM 1913 O O . PRO B 1 101 ? -4.25 1.694 6.996 1 96.94 101 PRO B O 1
ATOM 1916 N N . VAL B 1 102 ? -3.463 0.218 5.496 1 97.38 102 VAL B N 1
ATOM 1917 C CA . VAL B 1 102 ? -3.359 1.181 4.402 1 97.38 102 VAL B CA 1
ATOM 1918 C C . VAL B 1 102 ? -4.199 0.71 3.217 1 97.38 102 VAL B C 1
ATOM 1920 O O . VAL B 1 102 ? -3.988 -0.388 2.697 1 97.38 102 VAL B O 1
ATOM 1923 N N . LEU B 1 103 ? -5.211 1.466 2.83 1 98.38 103 LEU B N 1
ATOM 1924 C CA . LEU B 1 103 ? -5.988 1.223 1.62 1 98.38 103 LEU B CA 1
ATOM 1925 C C . LEU B 1 103 ? -5.637 2.234 0.535 1 98.38 103 LEU B C 1
ATOM 1927 O O . LEU B 1 103 ? -5.766 3.443 0.744 1 98.38 103 LEU B O 1
ATOM 1931 N N . LEU B 1 104 ? -5.195 1.757 -0.558 1 98.25 104 LEU B N 1
ATOM 1932 C CA . LEU B 1 104 ? -4.664 2.576 -1.643 1 98.25 104 LEU B CA 1
ATOM 1933 C C . LEU B 1 104 ? -5.535 2.463 -2.887 1 98.25 104 LEU B C 1
ATOM 1935 O O . LEU B 1 104 ? -5.68 1.377 -3.453 1 98.25 104 LEU B O 1
ATOM 1939 N N . PHE B 1 105 ? -6.129 3.584 -3.27 1 98.19 105 PHE B N 1
ATOM 1940 C CA . PHE B 1 105 ? -6.984 3.65 -4.449 1 98.19 105 PHE B CA 1
ATOM 1941 C C . PHE B 1 105 ? -6.414 4.625 -5.473 1 98.19 105 PHE B C 1
ATOM 1943 O O . PHE B 1 105 ? -5.723 5.578 -5.117 1 98.19 105 PHE B O 1
ATOM 1950 N N . ASP B 1 106 ? -6.73 4.352 -6.711 1 97.56 106 ASP B N 1
ATOM 1951 C CA . ASP B 1 106 ? -6.312 5.262 -7.773 1 97.56 106 ASP B CA 1
ATOM 1952 C C . ASP B 1 106 ? -7.492 5.656 -8.656 1 97.56 106 ASP B C 1
ATOM 1954 O O . ASP B 1 106 ? -8.398 4.852 -8.891 1 97.56 106 ASP B O 1
ATOM 1958 N N . TYR B 1 107 ? -7.449 6.852 -9.102 1 97.69 107 TYR B N 1
ATOM 1959 C CA . TYR B 1 107 ? -8.461 7.434 -9.977 1 97.69 107 TYR B CA 1
ATOM 1960 C C . TYR B 1 107 ? -7.812 8.328 -11.031 1 97.69 107 TYR B C 1
ATOM 1962 O O . TYR B 1 107 ? -6.641 8.695 -10.914 1 97.69 107 TYR B O 1
ATOM 1970 N N . ILE B 1 108 ? -8.594 8.555 -12.109 1 97.62 108 ILE B N 1
ATOM 1971 C CA . ILE B 1 108 ? -8.188 9.531 -13.117 1 97.62 108 ILE B CA 1
ATOM 1972 C C . ILE B 1 108 ? -9.023 10.805 -12.969 1 97.62 108 ILE B C 1
ATOM 1974 O O . ILE B 1 108 ? -10.258 10.742 -12.945 1 97.62 108 ILE B O 1
ATOM 1978 N N . ASP B 1 109 ? -8.375 11.906 -12.75 1 98.38 109 ASP B N 1
ATOM 1979 C CA . ASP B 1 109 ? -8.969 13.242 -12.742 1 98.38 109 ASP B CA 1
ATOM 1980 C C . ASP B 1 109 ? -8.078 14.25 -13.461 1 98.38 109 ASP B C 1
ATOM 1982 O O . ASP B 1 109 ? -7.223 14.883 -12.836 1 98.38 109 ASP B O 1
ATOM 1986 N N . LYS B 1 110 ? -8.289 14.375 -14.773 1 97.62 110 LYS B N 1
ATOM 1987 C CA . LYS B 1 110 ? -7.449 15.203 -15.625 1 97.62 110 LYS B CA 1
ATOM 1988 C C . LYS B 1 110 ? -7.453 16.656 -15.164 1 97.62 110 LYS B C 1
ATOM 1990 O O . LYS B 1 110 ? -6.418 17.328 -15.188 1 97.62 110 LYS B O 1
ATOM 1995 N N . GLU B 1 111 ? -8.531 17.125 -14.68 1 98.44 111 GLU B N 1
ATOM 1996 C CA . GLU B 1 111 ? -8.727 18.531 -14.367 1 98.44 111 GLU B CA 1
ATOM 1997 C C . GLU B 1 111 ? -8.156 18.875 -12.992 1 98.44 111 GLU B C 1
ATOM 1999 O O . GLU B 1 111 ? -7.633 19.969 -12.789 1 98.44 111 GLU B O 1
ATOM 2004 N N . ASN B 1 112 ? -8.266 17.938 -12.039 1 98.31 112 ASN B N 1
ATOM 2005 C CA . ASN B 1 112 ? -7.871 18.234 -10.656 1 98.31 112 ASN B CA 1
ATOM 2006 C C . ASN B 1 112 ? -7.086 17.062 -10.047 1 98.31 112 ASN B C 1
ATOM 2008 O O . ASN B 1 112 ? -7.547 16.438 -9.102 1 98.31 112 ASN B O 1
ATOM 2012 N N . PRO B 1 113 ? -5.84 16.797 -10.562 1 98.5 113 PRO B N 1
ATOM 2013 C CA . PRO B 1 113 ? -5.012 15.781 -9.906 1 98.5 113 PRO B CA 1
ATOM 2014 C C . PRO B 1 113 ? -4.707 16.125 -8.445 1 98.5 113 PRO B C 1
ATOM 2016 O O . PRO B 1 113 ? -4.508 17.297 -8.117 1 98.5 113 PRO B O 1
ATOM 2019 N N . ARG B 1 114 ? -4.691 15.156 -7.586 1 98.62 114 ARG B N 1
ATOM 2020 C CA . ARG B 1 114 ? -4.496 15.398 -6.16 1 98.62 114 ARG B CA 1
ATOM 2021 C C . ARG B 1 114 ? -4.309 14.086 -5.402 1 98.62 114 ARG B C 1
ATOM 2023 O O . ARG B 1 114 ? -4.543 13.008 -5.953 1 98.62 114 ARG B O 1
ATOM 2030 N N . VAL B 1 115 ? -3.879 14.211 -4.227 1 98.5 115 VAL B N 1
ATOM 2031 C CA . VAL B 1 115 ? -3.877 13.133 -3.246 1 98.5 115 VAL B CA 1
ATOM 2032 C C . VAL B 1 115 ? -4.879 13.445 -2.135 1 98.5 115 VAL B C 1
ATOM 2034 O O . VAL B 1 115 ? -4.887 14.547 -1.587 1 98.5 115 VAL B O 1
ATOM 2037 N N . GLU B 1 116 ? -5.773 12.539 -1.93 1 98.75 116 GLU B N 1
ATOM 2038 C CA . GLU B 1 116 ? -6.645 12.625 -0.762 1 98.75 116 GLU B CA 1
ATOM 2039 C C . GLU B 1 116 ? -6.242 11.617 0.308 1 98.75 116 GLU B C 1
ATOM 2041 O O . GLU B 1 116 ? -6.047 10.438 0.012 1 98.75 116 GLU B O 1
ATOM 2046 N N . ILE B 1 117 ? -6.105 12.109 1.521 1 98.69 117 ILE B N 1
ATOM 2047 C CA . ILE B 1 117 ? -5.688 11.297 2.662 1 98.69 117 ILE B CA 1
ATOM 2048 C C . ILE B 1 117 ? -6.793 11.281 3.717 1 98.69 117 ILE B C 1
ATOM 2050 O O . ILE B 1 117 ? -7.277 12.336 4.137 1 98.69 117 ILE B O 1
ATOM 2054 N N . GLU B 1 118 ? -7.238 10.094 4.094 1 98.56 118 GLU B N 1
ATOM 2055 C CA . GLU B 1 118 ? -8.117 9.938 5.246 1 98.56 118 GLU B CA 1
ATOM 2056 C C . GLU B 1 118 ? -7.422 9.18 6.375 1 98.56 118 GLU B C 1
ATOM 2058 O O . GLU B 1 118 ? -6.816 8.133 6.148 1 98.56 118 GLU B O 1
ATOM 2063 N N . LEU B 1 119 ? -7.535 9.711 7.566 1 98.5 119 LEU B N 1
ATOM 2064 C CA . LEU B 1 119 ? -6.93 9.094 8.742 1 98.5 119 LEU B CA 1
ATOM 2065 C C . LEU B 1 119 ? -7.969 8.875 9.836 1 98.5 119 LEU B C 1
ATOM 2067 O O . LEU B 1 119 ? -8.703 9.797 10.188 1 98.5 119 LEU B O 1
ATOM 2071 N N . TYR B 1 120 ? -8.047 7.637 10.359 1 98.12 120 TYR B N 1
ATOM 2072 C CA . TYR B 1 120 ? -8.961 7.27 11.438 1 98.12 120 TYR B CA 1
ATOM 2073 C C . TYR B 1 120 ? -8.234 6.504 12.531 1 98.12 120 TYR B C 1
ATOM 2075 O O . TYR B 1 120 ? -7.516 5.539 12.258 1 98.12 120 TYR B O 1
ATOM 2083 N N . GLU B 1 121 ? -8.383 6.945 13.758 1 97.81 121 GLU B N 1
ATOM 2084 C CA . GLU B 1 121 ? -7.809 6.168 14.852 1 97.81 121 GLU B CA 1
ATOM 2085 C C . GLU B 1 121 ? -8.484 4.809 14.977 1 97.81 121 GLU B C 1
ATOM 2087 O O . GLU B 1 121 ? -9.703 4.727 15.141 1 97.81 121 GLU B O 1
ATOM 2092 N N . SER B 1 122 ? -7.707 3.789 14.945 1 97.12 122 SER B N 1
ATOM 2093 C CA . SER B 1 122 ? -8.25 2.436 15.008 1 97.12 122 SER B CA 1
ATOM 2094 C C . SER B 1 122 ? -8.938 2.176 16.344 1 97.12 122 SER B C 1
ATOM 2096 O O . SER B 1 122 ? -9.727 1.232 16.469 1 97.12 122 SER B O 1
ATOM 2098 N N . SER B 1 123 ? -8.609 2.9 17.406 1 96.88 123 SER B N 1
ATOM 2099 C CA . SER B 1 123 ? -9.273 2.779 18.703 1 96.88 123 SER B CA 1
ATOM 2100 C C . SER B 1 123 ? -10.727 3.252 18.625 1 96.88 123 SER B C 1
ATOM 2102 O O . SER B 1 123 ? -11.539 2.906 19.484 1 96.88 123 SER B O 1
ATOM 2104 N N . LYS B 1 124 ? -11.086 4.051 17.609 1 97.5 124 LYS B N 1
ATOM 2105 C CA . LYS B 1 124 ? -12.406 4.66 17.516 1 97.5 124 LYS B CA 1
ATOM 2106 C C . LYS B 1 124 ? -13.156 4.172 16.281 1 97.5 124 LYS B C 1
ATOM 2108 O O . LYS B 1 124 ? -14.383 4.258 16.219 1 97.5 124 LYS B O 1
ATOM 2113 N N . TYR B 1 125 ? -12.398 3.65 15.305 1 98 125 TYR B N 1
ATOM 2114 C CA . TYR B 1 125 ? -13.008 3.266 14.039 1 98 125 TYR B CA 1
ATOM 2115 C C . TYR B 1 125 ? -12.484 1.915 13.57 1 98 125 TYR B C 1
ATOM 2117 O O . TYR B 1 125 ? -11.406 1.485 13.977 1 98 125 TYR B O 1
ATOM 2125 N N . LYS B 1 126 ? -13.258 1.261 12.758 1 97.62 126 LYS B N 1
ATOM 2126 C CA . LYS B 1 126 ? -12.852 0.045 12.055 1 97.62 126 LYS B CA 1
ATOM 2127 C C . LYS B 1 126 ? -13.117 0.164 10.555 1 97.62 126 LYS B C 1
ATOM 2129 O O . LYS B 1 126 ? -14.07 0.81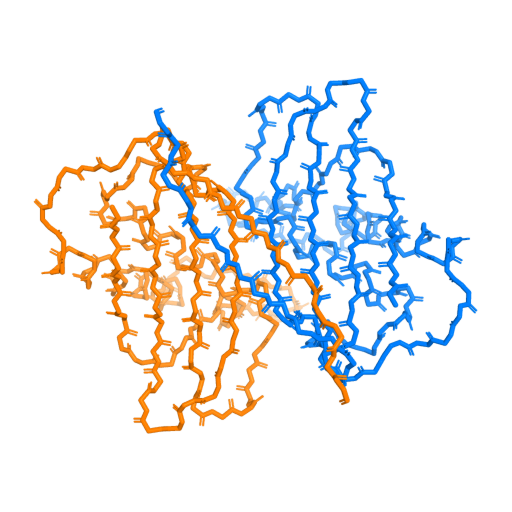9 10.133 1 97.62 126 LYS B O 1
ATOM 2134 N N . VAL B 1 127 ? -12.266 -0.446 9.805 1 97.94 127 VAL B N 1
ATOM 2135 C CA . VAL B 1 127 ? -12.453 -0.438 8.359 1 97.94 127 VAL B CA 1
ATOM 2136 C C . VAL B 1 127 ? -12.703 -1.861 7.863 1 97.94 127 VAL B C 1
ATOM 2138 O O . VAL B 1 127 ? -12.086 -2.812 8.352 1 97.94 127 VAL B O 1
ATOM 2141 N N . SER B 1 128 ? -13.617 -1.968 7.012 1 97.56 128 SER B N 1
ATOM 2142 C CA . SER B 1 128 ? -13.875 -3.215 6.301 1 97.56 128 SER B CA 1
ATOM 2143 C C . SER B 1 128 ? -13.977 -2.98 4.797 1 97.56 128 SER B C 1
ATOM 2145 O O . SER B 1 128 ? -14.094 -1.839 4.348 1 97.56 128 SER B O 1
ATOM 2147 N N . TYR B 1 129 ? -13.711 -4.043 4.035 1 97.81 129 TYR B N 1
ATOM 2148 C CA . TYR B 1 129 ? -13.898 -3.936 2.592 1 97.81 129 TYR B CA 1
ATOM 2149 C C . TYR B 1 129 ? -14.953 -4.926 2.107 1 97.81 129 TYR B C 1
ATOM 2151 O O . TYR B 1 129 ? -15.258 -5.902 2.793 1 97.81 129 TYR B O 1
ATOM 2159 N N . LYS B 1 130 ? -15.523 -4.605 1.04 1 97.44 130 LYS B N 1
ATOM 2160 C CA . LYS B 1 130 ? -16.5 -5.465 0.38 1 97.44 130 LYS B CA 1
ATOM 2161 C C . LYS B 1 130 ? -16.172 -5.633 -1.101 1 97.44 130 LYS B C 1
ATOM 2163 O O . LYS B 1 130 ? -15.836 -4.664 -1.782 1 97.44 130 LYS B O 1
ATOM 2168 N N . ILE B 1 131 ? -16.156 -6.895 -1.541 1 97.75 131 ILE B N 1
ATOM 2169 C CA . ILE B 1 131 ? -16 -7.211 -2.957 1 97.75 131 ILE B CA 1
ATOM 2170 C C . ILE B 1 131 ? -17.359 -7.547 -3.559 1 97.75 131 ILE B C 1
ATOM 2172 O O . ILE B 1 131 ? -18.094 -8.398 -3.033 1 97.75 131 ILE B O 1
ATOM 2176 N N . GLU B 1 132 ? -17.688 -6.863 -4.562 1 97.5 132 GLU B N 1
ATOM 2177 C CA . GLU B 1 132 ? -18.969 -7.113 -5.238 1 97.5 132 GLU B CA 1
ATOM 2178 C C . GLU B 1 132 ? -18.75 -7.398 -6.723 1 97.5 132 GLU B C 1
ATOM 2180 O O . GLU B 1 132 ? -17.906 -6.781 -7.363 1 97.5 132 GLU B O 1
ATOM 2185 N N . LYS B 1 133 ? -19.547 -8.391 -7.336 1 95.81 133 LYS B N 1
ATOM 2186 C CA . LYS B 1 133 ? -19.516 -8.633 -8.773 1 95.81 133 LYS B CA 1
ATOM 2187 C C . LYS B 1 133 ? -20.125 -7.473 -9.547 1 95.81 133 LYS B C 1
ATOM 2189 O O . LYS B 1 133 ? -21.156 -6.926 -9.148 1 95.81 133 LYS B O 1
ATOM 2194 N N . THR B 1 134 ? -19.297 -7.047 -10.523 1 87.88 134 THR B N 1
ATOM 2195 C CA . THR B 1 134 ? -19.812 -5.965 -11.344 1 87.88 134 THR B CA 1
ATOM 2196 C C . THR B 1 134 ? -20.688 -6.52 -12.469 1 87.88 134 THR B C 1
ATOM 2198 O O . THR B 1 134 ? -20.406 -7.59 -13.008 1 87.88 134 THR B O 1
ATOM 2201 N N . GLY B 1 135 ? -22.047 -6.727 -12.5 1 66.62 135 GLY B N 1
ATOM 2202 C CA . GLY B 1 135 ? -23 -7.199 -13.492 1 66.62 135 GLY B CA 1
ATOM 2203 C C . GLY B 1 135 ? -22.5 -7.059 -14.914 1 66.62 135 GLY B C 1
ATOM 2204 O O . GLY B 1 135 ? -21.609 -6.258 -15.188 1 66.62 135 GLY B O 1
#

InterPro domains:
  IPR008822 Holliday junction resolvase RusA-like [PF05866] (7-119)
  IPR036614 Holliday junction resolvase RusA-like superfamily [G3DSA:3.30.1330.70] (2-123)
  IPR036614 Holliday junction resolvase RusA-like superfamily [SSF103084] (5-121)

Nearest PDB structures (foldseek):
  1q8r-assembly1_A  TM=7.931E-01  e=9.450E-08  Escherichia coli
  2h8e-assembly1_A  TM=7.669E-01  e=6.448E-07  Escherichia coli
  1q8r-assembly1_B  TM=8.336E-01  e=2.180E-05  Escherichia coli
  2h8c-assembly2_C  TM=7.905E-01  e=1.149E-05  Escherichia coli
  2h8c-assembly2_D  TM=8.122E-01  e=1.687E-05  Escherichia coli

Foldseek 3Di:
DDKFKQFDAQDFPVVLWDADPVRRTDRDPPDSVVVLVVLLQSLLVRRVVRDVDAAADAAKAKEKEWEHLDPPDDDQVRRVVSNLSSVCVNVSYPHSVSHPDYHTHYHYDNPITIMMMDIDHPVVDDDDDDDDDDD/DDKFKQFDAQDFPVVLWDAPPVRRTDRDPPDSVVVLVVLLQSLLVRRVVRDVDAAADAAKAKEKEWEHLDPPDDDQVRRVPSNLSSVCVNVSYPHSVSHPDYHTHYHYDNPITIMMMDIDHPVVDDDDDDDDDDD

Sequence (270 aa):
MIIITIPGRPISKSNFKLYNIHGQAWMPKQGKHSKYIAYENMIAGYINQQYQGPSLEGDIITILKLYFPNKRMGDLHNYPKSICDGIEKSGIIKNDKQLKPVLLFDYIDKENPRVEIELYESSKYKVSYKIEKTGMIIITIPGRPISKSNFKLYNIHGQAWMPKQGKHSKYIAYENMIAGYINQQYQGPSLEGDIITILKLYFPNKRMGDLHNYPKSICDGIEKSGIIKNDKQLKPVLLFDYIDKENPRVEIELYESSKYKVSYKIEKTG

Secondary structure (DSSP, 8-state):
-EEEEEES----SGGGPEEPTTS-EE--SSSHHHHHHHHHHHHHHHHHHH--SPPP-SSEEEEEEEEESSS----GGGHHHHHHHHHHHHTSSS-GGGEEEEEEEEEE-SSS-EEEEEEEETTTEEEEEEEEE--/-EEEEEES----SGGGPEEPTTS-EE--SSSHHHHHHHHHHHHHHHHHHH--SPPP-SSEEEEEEEEESSS----GGGSHHHHHHHHHHHTSSS-GGGEEEEEEEEEE-SSS-EEEEEEEETTTEEEEEEEEE--